Protein AF-A0A1W9THQ6-F1 (afdb_monomer_lite)

pLDDT: mean 85.02, std 12.92, range [31.97, 98.31]

Structure (mmCIF, N/CA/C/O backbone):
data_AF-A0A1W9THQ6-F1
#
_entry.id   AF-A0A1W9THQ6-F1
#
loop_
_atom_site.group_PDB
_atom_site.id
_atom_site.type_symbol
_atom_site.label_atom_id
_atom_site.label_alt_id
_atom_site.label_comp_id
_atom_site.label_asym_id
_atom_site.label_entity_id
_atom_site.label_seq_id
_atom_site.pdbx_PDB_ins_code
_atom_site.Cartn_x
_atom_site.Cartn_y
_atom_site.Cartn_z
_atom_site.occupancy
_atom_site.B_iso_or_equiv
_atom_site.auth_seq_id
_atom_site.auth_comp_id
_atom_site.auth_asym_id
_atom_site.auth_atom_id
_atom_site.pdbx_PDB_model_num
ATOM 1 N N . MET A 1 1 ? 39.276 27.592 5.533 1.00 67.75 1 MET A N 1
ATOM 2 C CA . MET A 1 1 ? 39.089 28.497 4.374 1.00 67.75 1 MET A CA 1
ATOM 3 C C . MET A 1 1 ? 39.335 29.954 4.761 1.00 67.75 1 MET A C 1
ATOM 5 O O . MET A 1 1 ? 40.257 30.535 4.213 1.00 67.75 1 MET A O 1
ATOM 9 N N . VAL A 1 2 ? 38.623 30.495 5.761 1.00 74.38 2 VAL A N 1
ATOM 10 C CA . VAL A 1 2 ? 38.781 31.876 6.283 1.00 74.38 2 VAL A CA 1
ATOM 11 C C . VAL A 1 2 ? 40.241 32.252 6.593 1.00 74.38 2 VAL A C 1
ATOM 13 O O . VAL A 1 2 ? 40.755 33.207 6.023 1.00 74.38 2 VAL A O 1
ATOM 16 N N . LYS A 1 3 ? 40.969 31.434 7.373 1.00 76.00 3 LYS A N 1
ATOM 17 C CA . LYS A 1 3 ? 42.401 31.671 7.658 1.00 76.00 3 LYS A CA 1
ATOM 18 C C . LYS A 1 3 ? 43.278 31.754 6.399 1.00 76.00 3 LYS A C 1
ATOM 20 O O . LYS A 1 3 ? 44.199 32.556 6.354 1.00 76.00 3 LYS A O 1
ATOM 25 N N . LYS A 1 4 ? 42.986 30.953 5.362 1.00 80.25 4 LYS A N 1
ATOM 26 C CA . LYS A 1 4 ? 43.735 31.000 4.093 1.00 80.25 4 LYS A CA 1
ATOM 27 C C . LYS A 1 4 ? 43.493 32.325 3.367 1.00 80.25 4 LYS A C 1
ATOM 29 O O . LYS A 1 4 ? 44.448 32.910 2.886 1.00 80.25 4 LYS A O 1
ATOM 34 N N . LEU A 1 5 ? 42.250 32.814 3.332 1.00 78.62 5 LEU A N 1
ATOM 35 C CA . LEU A 1 5 ? 41.907 34.094 2.695 1.00 78.62 5 LEU A CA 1
ATOM 36 C C . LEU A 1 5 ? 42.620 35.280 3.366 1.00 78.62 5 LEU A C 1
ATOM 38 O O . LEU A 1 5 ? 43.170 36.121 2.659 1.00 78.62 5 LEU A O 1
ATOM 42 N N . ARG A 1 6 ? 42.723 35.278 4.702 1.00 74.94 6 ARG A N 1
ATOM 43 C CA . ARG A 1 6 ? 43.501 36.290 5.440 1.00 74.94 6 ARG A CA 1
ATOM 44 C C . ARG A 1 6 ? 45.003 36.209 5.183 1.00 74.94 6 ARG A C 1
ATOM 46 O O . ARG A 1 6 ? 45.639 37.241 5.019 1.00 74.94 6 ARG A O 1
ATOM 53 N N . ILE A 1 7 ? 45.573 35.004 5.078 1.00 79.25 7 ILE A N 1
ATOM 54 C CA . ILE A 1 7 ? 46.994 34.824 4.712 1.00 79.25 7 ILE A CA 1
ATOM 55 C C . ILE A 1 7 ? 47.295 35.426 3.326 1.00 79.25 7 ILE A C 1
ATOM 57 O O . ILE A 1 7 ? 48.388 35.936 3.106 1.00 79.25 7 ILE A O 1
ATOM 61 N N . TYR A 1 8 ? 46.319 35.436 2.413 1.00 83.00 8 TYR A N 1
ATOM 62 C CA . TYR A 1 8 ? 46.425 36.109 1.111 1.00 83.00 8 TYR A CA 1
ATOM 63 C C . TYR A 1 8 ? 46.111 37.619 1.155 1.00 83.00 8 TYR A C 1
ATOM 65 O O . TYR A 1 8 ? 45.922 38.233 0.104 1.00 83.00 8 TYR A O 1
ATOM 73 N N . GLY A 1 9 ? 46.032 38.222 2.346 1.00 80.69 9 GLY A N 1
ATOM 74 C CA . GLY A 1 9 ? 45.803 39.656 2.536 1.00 80.69 9 GLY A CA 1
ATOM 75 C C . GLY A 1 9 ? 44.391 40.124 2.178 1.00 80.69 9 GLY A C 1
ATOM 76 O O . GLY A 1 9 ? 44.206 41.295 1.856 1.00 80.69 9 GLY A O 1
ATOM 77 N N . LYS A 1 10 ? 43.399 39.225 2.168 1.00 82.31 10 LYS A N 1
ATOM 78 C CA . LYS A 1 10 ? 41.993 39.580 1.930 1.00 82.31 10 LYS A CA 1
ATOM 79 C C . LYS A 1 10 ? 41.274 39.803 3.256 1.00 82.31 10 LYS A C 1
ATOM 81 O O . LYS A 1 10 ? 41.401 38.980 4.158 1.00 82.31 10 LYS A O 1
ATOM 86 N N . GLU A 1 11 ? 40.493 40.876 3.325 1.00 85.75 11 GLU A N 1
ATOM 87 C CA . GLU A 1 11 ? 39.558 41.137 4.419 1.00 85.75 11 GLU A CA 1
ATOM 88 C C . GLU A 1 11 ? 38.366 40.176 4.319 1.00 85.75 11 GLU A C 1
ATOM 90 O O . GLU A 1 11 ? 37.798 39.984 3.238 1.00 85.75 11 GLU A O 1
ATOM 95 N N . VAL A 1 12 ? 38.015 39.526 5.429 1.00 82.38 12 VAL A N 1
ATOM 96 C CA . VAL A 1 12 ? 36.963 38.508 5.466 1.00 82.38 12 VAL A CA 1
ATOM 97 C C . VAL A 1 12 ? 35.864 38.907 6.443 1.00 82.38 12 VAL A C 1
ATOM 99 O O . VAL A 1 12 ? 36.042 38.840 7.660 1.00 82.38 12 VAL A O 1
ATOM 102 N N . ILE A 1 13 ? 34.697 39.237 5.888 1.00 87.31 13 ILE A N 1
ATOM 103 C CA . ILE A 1 13 ? 33.456 39.458 6.634 1.00 87.31 13 ILE A CA 1
ATOM 104 C C . ILE A 1 13 ? 32.634 38.169 6.605 1.00 87.31 13 ILE A C 1
ATOM 106 O O . ILE A 1 13 ? 32.411 37.587 5.540 1.00 87.31 13 ILE A O 1
ATOM 110 N N . VAL A 1 14 ? 32.182 37.710 7.768 1.00 82.12 14 VAL A N 1
ATOM 111 C CA . VAL A 1 14 ? 31.363 36.502 7.906 1.00 82.12 14 VAL A CA 1
ATOM 112 C C . VAL A 1 14 ? 29.999 36.877 8.474 1.00 82.12 14 VAL A C 1
ATOM 114 O O . VAL A 1 14 ? 29.913 37.406 9.578 1.00 82.12 14 VAL A O 1
ATOM 117 N N . VAL A 1 15 ? 28.939 36.550 7.729 1.00 84.00 15 VAL A N 1
ATOM 118 C CA . VAL A 1 15 ? 27.545 36.657 8.178 1.00 84.00 15 VAL A CA 1
ATOM 119 C C . VAL A 1 15 ? 26.987 35.251 8.347 1.00 84.00 15 VAL A C 1
ATOM 121 O O . VAL A 1 15 ? 26.909 34.492 7.380 1.00 84.00 15 VAL A O 1
ATOM 124 N N . SER A 1 16 ? 26.642 34.874 9.573 1.00 78.62 16 SER A N 1
ATOM 125 C CA . SER A 1 16 ? 26.132 33.535 9.884 1.00 78.62 16 SER A CA 1
ATOM 126 C C . SER A 1 16 ? 25.348 33.545 11.195 1.00 78.62 16 SER A C 1
ATOM 128 O O . SER A 1 16 ? 25.479 34.468 11.995 1.00 78.62 16 SER A O 1
ATOM 130 N N . ARG A 1 17 ? 24.531 32.512 11.430 1.00 71.31 17 ARG A N 1
ATOM 131 C CA . ARG A 1 17 ? 23.855 32.318 12.721 1.00 71.31 17 ARG A CA 1
ATOM 132 C C . ARG A 1 17 ? 24.880 31.988 13.800 1.00 71.31 17 ARG A C 1
ATOM 134 O O . ARG A 1 17 ? 25.638 31.022 13.647 1.00 71.31 17 ARG A O 1
ATOM 141 N N . SER A 1 18 ? 24.855 32.715 14.912 1.00 74.12 18 SER A N 1
ATOM 142 C CA . SER A 1 18 ? 25.797 32.513 16.027 1.00 74.12 18 SER A CA 1
ATOM 143 C C . SER A 1 18 ? 25.718 31.096 16.605 1.00 74.12 18 SER A C 1
ATOM 145 O O . SER A 1 18 ? 26.730 30.512 16.973 1.00 74.12 18 SER A O 1
ATOM 147 N N . LYS A 1 19 ? 24.527 30.476 16.603 1.00 73.19 19 LYS A N 1
ATOM 148 C CA . LYS A 1 19 ? 24.334 29.106 17.125 1.00 73.19 19 LYS A CA 1
ATOM 149 C C . LYS A 1 19 ? 25.040 28.010 16.314 1.00 73.19 19 LYS A C 1
ATOM 151 O O . LYS A 1 19 ? 25.351 26.963 16.871 1.00 73.19 19 LYS A O 1
ATOM 156 N N . ASN A 1 20 ? 25.282 28.235 15.021 1.00 68.12 20 ASN A N 1
ATOM 157 C CA . ASN A 1 20 ? 25.831 27.224 14.107 1.00 68.12 20 ASN A CA 1
ATOM 158 C C . ASN A 1 20 ? 27.267 27.537 13.664 1.00 68.12 20 ASN A C 1
ATOM 160 O O . ASN A 1 20 ? 27.835 26.803 12.854 1.00 68.12 20 ASN A O 1
ATOM 164 N N . THR A 1 21 ? 27.848 28.628 14.163 1.00 77.94 21 THR A N 1
ATOM 165 C CA . THR A 1 21 ? 29.191 29.067 13.786 1.00 77.94 21 THR A CA 1
ATOM 166 C C . THR A 1 21 ? 30.181 28.640 14.860 1.00 77.94 21 THR A C 1
ATOM 168 O O . THR A 1 21 ? 29.935 28.796 16.051 1.00 77.94 21 THR A O 1
ATOM 171 N N . SER A 1 22 ? 31.309 28.048 14.458 1.00 78.69 22 SER A N 1
ATOM 172 C CA . SER A 1 22 ? 32.340 27.679 15.425 1.00 78.69 22 SER A CA 1
ATOM 173 C C . SER A 1 22 ? 33.085 28.922 15.913 1.00 78.69 22 SER A C 1
ATOM 175 O O . SER A 1 22 ? 33.410 29.819 15.135 1.00 78.69 22 SER A O 1
ATOM 177 N N . LYS A 1 23 ? 33.450 28.938 17.196 1.00 76.75 23 LYS A N 1
ATOM 178 C CA . LYS A 1 23 ? 34.195 30.045 17.819 1.00 76.75 23 LYS A CA 1
ATOM 179 C C . LYS A 1 23 ? 35.533 30.337 17.131 1.00 76.75 23 LYS A C 1
ATOM 181 O O . LYS A 1 23 ? 35.998 31.468 17.082 1.00 76.75 23 LYS A O 1
ATOM 186 N N . GLU A 1 24 ? 36.150 29.310 16.549 1.00 78.94 24 GLU A N 1
ATOM 187 C CA . GLU A 1 24 ? 37.372 29.466 15.761 1.00 78.94 24 GLU A CA 1
ATOM 188 C C . GLU A 1 24 ? 37.126 30.213 14.441 1.00 78.94 24 GLU A C 1
ATOM 190 O O . GLU A 1 24 ? 38.000 30.947 13.981 1.00 78.94 24 GLU A O 1
ATOM 195 N N . MET A 1 25 ? 35.948 30.057 13.832 1.00 77.62 25 MET A N 1
ATOM 196 C CA . MET A 1 25 ? 35.553 30.782 12.624 1.00 77.62 25 MET A CA 1
ATOM 197 C C . MET A 1 25 ? 35.237 32.247 12.930 1.00 77.62 25 MET A C 1
ATOM 199 O O . MET A 1 25 ? 35.690 33.107 12.178 1.00 77.62 25 MET A O 1
ATOM 203 N N . GLU A 1 26 ? 34.559 32.519 14.048 1.00 80.06 26 GLU A N 1
ATOM 204 C CA . GLU A 1 26 ? 34.303 33.880 14.547 1.00 80.06 26 GLU A CA 1
ATOM 205 C C . GLU A 1 26 ? 35.614 34.642 14.776 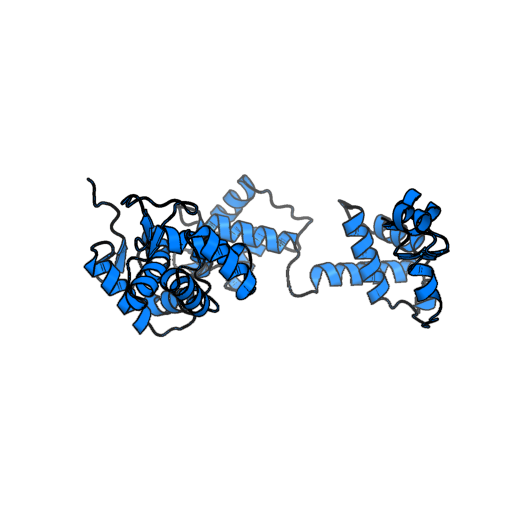1.00 80.06 26 GLU A C 1
ATOM 207 O O . GLU A 1 26 ? 35.803 35.727 14.237 1.00 80.06 26 GLU A O 1
ATOM 212 N N . LEU A 1 27 ? 36.568 34.031 15.489 1.00 79.12 27 LEU A N 1
ATOM 213 C CA . LEU A 1 27 ? 37.879 34.631 15.774 1.00 79.12 27 LEU A CA 1
ATOM 214 C C . LEU A 1 27 ? 38.782 34.751 14.539 1.00 79.12 27 LEU A C 1
ATOM 216 O O . LEU A 1 27 ? 39.749 35.514 14.539 1.00 79.12 27 LEU A O 1
ATOM 220 N N . SER A 1 28 ? 38.521 33.952 13.503 1.00 81.19 28 SER A N 1
ATOM 221 C CA . SER A 1 28 ? 39.322 33.975 12.280 1.00 81.19 28 SER A CA 1
ATOM 222 C C . SER A 1 28 ? 38.853 35.029 11.281 1.00 81.19 28 SER A C 1
ATOM 224 O O . SER A 1 28 ? 39.636 35.333 10.383 1.00 81.19 28 SER A O 1
ATOM 226 N N . ALA A 1 29 ? 37.626 35.544 11.391 1.00 85.44 29 ALA A N 1
ATOM 227 C CA . ALA A 1 29 ? 37.099 36.609 10.538 1.00 85.44 29 ALA A CA 1
ATOM 228 C C . ALA A 1 29 ? 37.643 37.984 10.964 1.00 85.44 29 ALA A C 1
ATOM 230 O O . ALA A 1 29 ? 38.036 38.165 12.115 1.00 85.44 29 ALA A O 1
ATOM 231 N N . ASP A 1 30 ? 37.680 38.946 10.042 1.00 83.81 30 ASP A N 1
ATOM 232 C CA . ASP A 1 30 ? 38.005 40.340 10.376 1.00 83.81 30 ASP A CA 1
ATOM 233 C C . ASP A 1 30 ? 36.772 41.052 10.952 1.00 83.81 30 ASP A C 1
ATOM 235 O O . ASP A 1 30 ? 36.880 41.805 11.917 1.00 83.81 30 ASP A O 1
ATOM 239 N N . ILE A 1 31 ? 35.584 40.740 10.420 1.00 86.88 31 ILE A N 1
ATOM 240 C CA . ILE A 1 31 ? 34.295 41.162 10.976 1.00 86.88 31 ILE A CA 1
ATOM 241 C C . ILE A 1 31 ? 33.353 39.959 10.977 1.00 86.88 31 ILE A C 1
ATOM 243 O O . ILE A 1 31 ? 33.121 39.333 9.941 1.00 86.88 31 ILE A O 1
ATOM 247 N N . PHE A 1 32 ? 32.784 39.648 12.137 1.00 85.00 32 PHE A N 1
ATOM 248 C CA . PHE A 1 32 ? 31.692 38.691 12.257 1.00 85.00 32 PHE A CA 1
ATOM 249 C C . PHE A 1 32 ? 30.400 39.441 12.572 1.00 85.00 32 PHE A C 1
ATOM 251 O O . PHE A 1 32 ? 30.345 40.182 13.551 1.00 85.00 32 PHE A O 1
ATOM 258 N N . ILE A 1 33 ? 29.373 39.250 11.743 1.00 84.12 33 ILE A N 1
ATOM 259 C CA . ILE A 1 33 ? 28.045 39.831 11.949 1.00 84.12 33 ILE A CA 1
ATOM 260 C C . ILE A 1 33 ? 27.070 38.675 12.192 1.00 84.12 33 ILE A C 1
ATOM 262 O O . ILE A 1 33 ? 26.768 37.927 11.253 1.00 84.12 33 ILE A O 1
ATOM 266 N N . PRO A 1 34 ? 26.572 38.508 13.430 1.00 76.44 34 PRO A N 1
ATOM 267 C CA . PRO A 1 34 ? 25.490 37.582 13.713 1.00 76.44 34 PRO A CA 1
ATOM 268 C C . PRO A 1 34 ? 24.297 37.875 12.812 1.00 76.44 34 PRO A C 1
ATOM 270 O O . PRO A 1 34 ? 23.806 39.005 12.764 1.00 76.44 34 PRO A O 1
ATOM 273 N N . TYR A 1 35 ? 23.796 36.857 12.116 1.00 69.25 35 TYR A N 1
ATOM 274 C CA . TYR A 1 35 ? 22.574 36.994 11.321 1.00 69.25 35 TYR A CA 1
ATOM 275 C C . TYR A 1 35 ? 21.415 37.525 12.181 1.00 69.25 35 TYR A C 1
ATOM 277 O O . TYR A 1 35 ? 20.622 38.348 11.732 1.00 69.25 35 TYR A O 1
ATOM 285 N N . GLU A 1 36 ? 21.364 37.114 13.447 1.00 70.06 36 GLU A N 1
ATOM 286 C CA . GLU A 1 36 ? 20.368 37.544 14.423 1.00 70.06 36 GLU A CA 1
ATOM 287 C C . GLU A 1 36 ? 20.383 39.058 14.680 1.00 70.06 36 GLU A C 1
ATOM 289 O O . GLU A 1 36 ? 19.337 39.626 14.978 1.00 70.06 36 GLU A O 1
ATOM 294 N N . ASP A 1 37 ? 21.529 39.726 14.556 1.00 65.62 37 ASP A N 1
ATOM 295 C CA . ASP A 1 37 ? 21.643 41.165 14.824 1.00 65.62 37 ASP A CA 1
ATOM 296 C C . ASP A 1 37 ? 21.241 42.019 13.615 1.00 65.62 37 ASP A C 1
ATOM 298 O O . ASP A 1 37 ? 20.846 43.170 13.778 1.00 65.62 37 ASP A O 1
ATOM 302 N N . ILE A 1 38 ? 21.253 41.434 12.414 1.00 62.81 38 ILE A N 1
ATOM 303 C CA . ILE A 1 38 ? 20.715 42.061 11.199 1.00 62.81 38 ILE A CA 1
ATOM 304 C C . ILE A 1 38 ? 19.179 42.044 11.245 1.00 62.81 38 ILE A C 1
ATOM 306 O O . ILE A 1 38 ? 18.538 43.058 10.972 1.00 62.81 38 ILE A O 1
ATOM 310 N N . VAL A 1 39 ? 18.590 40.914 11.654 1.00 52.84 39 VAL A N 1
ATOM 311 C CA . VAL A 1 39 ? 17.129 40.700 11.668 1.00 52.84 39 VAL A CA 1
ATOM 312 C C . VAL A 1 39 ? 16.427 41.461 12.805 1.00 52.84 39 VAL A C 1
ATOM 314 O O . VAL A 1 39 ? 15.284 41.870 12.652 1.00 52.84 39 VAL A O 1
ATOM 317 N N . LYS A 1 40 ? 17.110 41.748 13.922 1.00 49.66 40 LYS A N 1
ATOM 318 C CA . LYS A 1 40 ? 16.550 42.521 15.055 1.00 49.66 40 LYS A CA 1
ATOM 319 C C . LYS A 1 40 ? 16.283 44.009 14.762 1.00 49.66 40 LYS A C 1
ATOM 321 O O . LYS A 1 40 ? 15.774 44.705 15.640 1.00 49.66 40 LYS A O 1
ATOM 326 N N . SER A 1 41 ? 16.665 44.520 13.589 1.00 42.66 41 SER A N 1
ATOM 327 C CA . SER A 1 41 ? 16.515 45.943 13.245 1.00 42.66 41 SER A CA 1
ATOM 328 C C . SER A 1 41 ? 15.164 46.308 12.610 1.00 42.66 41 SER A C 1
ATOM 330 O O . SER A 1 41 ? 14.840 47.492 12.524 1.00 42.66 41 SER A O 1
ATOM 332 N N . GLU A 1 42 ? 14.321 45.326 12.275 1.00 32.75 42 GLU A N 1
ATOM 333 C CA . GLU A 1 42 ? 12.910 45.549 11.945 1.00 32.75 42 GLU A CA 1
ATOM 334 C C . GLU A 1 42 ? 12.069 45.366 13.215 1.00 32.75 42 GLU A C 1
ATOM 336 O O . GLU A 1 42 ? 11.811 44.250 13.662 1.00 32.75 42 GLU A O 1
ATOM 341 N N . LYS A 1 43 ? 11.647 46.473 13.840 1.00 35.41 43 LYS A N 1
ATOM 342 C CA . LYS A 1 43 ? 10.591 46.426 14.860 1.00 35.41 43 LYS A CA 1
ATOM 343 C C . LYS A 1 43 ? 9.257 46.201 14.155 1.00 35.41 43 LYS A C 1
ATOM 345 O O . LYS A 1 43 ? 8.583 47.160 13.787 1.00 35.41 43 LYS A O 1
ATOM 350 N N . ILE A 1 44 ? 8.904 44.938 13.969 1.00 31.97 44 ILE A N 1
ATOM 351 C CA . ILE A 1 44 ? 7.521 44.529 13.749 1.00 31.97 44 ILE A CA 1
ATOM 352 C C . ILE A 1 44 ? 6.853 44.598 15.128 1.00 31.97 44 ILE A C 1
ATOM 354 O O . ILE A 1 44 ? 7.356 44.015 16.089 1.00 31.97 44 ILE A O 1
ATOM 358 N N . GLU A 1 45 ? 5.776 45.372 15.268 1.00 39.97 45 GLU A N 1
ATOM 359 C CA . GLU A 1 45 ? 4.897 45.270 16.439 1.00 39.97 45 GLU A CA 1
ATOM 360 C C . GLU A 1 45 ? 4.092 43.965 16.337 1.00 39.97 45 GLU A C 1
ATOM 362 O O . GLU A 1 45 ? 2.887 43.985 16.108 1.00 39.97 45 GLU A O 1
ATOM 367 N N . ASP A 1 46 ? 4.763 42.823 16.485 1.00 41.38 46 ASP A N 1
ATOM 368 C CA . ASP A 1 46 ? 4.092 41.542 16.680 1.00 41.38 46 ASP A CA 1
ATOM 369 C C . ASP A 1 46 ? 3.728 41.450 18.160 1.00 41.38 46 ASP A C 1
ATOM 371 O O . ASP A 1 46 ? 4.551 41.139 19.022 1.00 41.38 46 ASP A O 1
ATOM 375 N N . LYS A 1 47 ? 2.482 41.797 18.485 1.00 55.59 47 LYS A N 1
ATOM 376 C CA . LYS A 1 47 ? 1.875 41.248 19.695 1.00 55.59 47 LYS A CA 1
ATOM 377 C C . LYS A 1 47 ? 1.585 39.786 19.391 1.00 55.59 47 LYS A C 1
ATOM 379 O O . LYS A 1 47 ? 0.762 39.530 18.514 1.00 55.59 47 LYS A O 1
ATOM 384 N N . ASP A 1 48 ? 2.240 38.876 20.109 1.00 62.66 48 ASP A N 1
ATOM 385 C CA . ASP A 1 48 ? 1.918 37.448 20.060 1.00 62.66 48 ASP A CA 1
ATOM 386 C C . ASP A 1 48 ? 0.399 37.281 20.200 1.00 62.66 48 ASP A C 1
ATOM 388 O O . ASP A 1 48 ? -0.222 37.908 21.064 1.00 62.66 48 ASP A O 1
ATOM 392 N N . THR A 1 49 ? -0.220 36.482 19.338 1.00 80.19 49 THR A N 1
ATOM 393 C CA . THR A 1 49 ? -1.625 36.091 19.472 1.00 80.19 49 THR A CA 1
ATOM 394 C C . THR A 1 49 ? -1.760 34.909 20.438 1.00 80.19 49 THR A C 1
ATOM 396 O O . THR A 1 49 ? -0.780 34.275 20.829 1.00 80.19 49 THR A O 1
ATOM 399 N N . ILE A 1 50 ? -2.992 34.577 20.847 1.00 80.94 50 ILE A N 1
ATOM 400 C CA . ILE A 1 50 ? -3.234 33.347 21.622 1.00 80.94 50 ILE A CA 1
ATOM 401 C C . ILE A 1 50 ? -2.774 32.109 20.844 1.00 80.94 50 ILE A C 1
ATOM 403 O O . ILE A 1 50 ? -2.244 31.185 21.454 1.00 80.94 50 ILE A O 1
ATOM 407 N N . GLU A 1 51 ? -2.945 32.102 19.521 1.00 78.25 51 GLU A N 1
ATOM 408 C CA . GLU A 1 51 ? -2.513 31.001 18.655 1.00 78.25 51 GLU A CA 1
ATOM 409 C C . GLU A 1 51 ? -0.985 30.852 18.679 1.00 78.25 51 GLU A C 1
ATOM 411 O O . GLU A 1 51 ? -0.493 29.749 18.911 1.00 78.25 51 GLU A O 1
ATOM 416 N N . ASP A 1 52 ? -0.239 31.960 18.592 1.00 79.31 52 ASP A N 1
ATOM 417 C CA . ASP A 1 52 ? 1.232 31.948 18.662 1.00 79.31 52 ASP A CA 1
ATOM 418 C C . ASP A 1 52 ? 1.739 31.405 20.008 1.00 79.31 52 ASP A C 1
ATOM 420 O O . ASP A 1 52 ? 2.704 30.639 20.071 1.00 79.31 52 ASP A O 1
ATOM 424 N N . ILE A 1 53 ? 1.053 31.751 21.102 1.00 84.50 53 ILE A N 1
ATOM 425 C CA . ILE A 1 53 ? 1.368 31.230 22.437 1.00 84.50 53 ILE A CA 1
ATOM 426 C C . ILE A 1 53 ? 1.087 29.731 22.520 1.00 84.50 53 ILE A C 1
ATOM 428 O O . ILE A 1 53 ? 1.883 28.989 23.097 1.00 84.50 53 ILE A O 1
ATOM 432 N N . VAL A 1 54 ? -0.044 29.274 21.981 1.00 83.25 54 VAL A N 1
ATOM 433 C CA . VAL A 1 54 ? -0.414 27.854 21.974 1.00 83.25 54 VAL A CA 1
ATOM 434 C C . VAL A 1 54 ? 0.611 27.039 21.185 1.00 83.25 54 VAL A C 1
ATOM 436 O O . VAL A 1 54 ? 1.105 26.037 21.708 1.00 83.25 54 VAL A O 1
ATOM 439 N N . ASP A 1 55 ? 0.992 27.499 19.994 1.00 77.12 55 ASP A N 1
ATOM 440 C CA . ASP A 1 55 ? 1.992 26.847 19.143 1.00 77.12 55 ASP A CA 1
ATOM 441 C C . ASP A 1 55 ? 3.368 26.785 19.825 1.00 77.12 55 ASP A C 1
ATOM 443 O O . ASP A 1 55 ? 4.036 25.746 19.815 1.00 77.12 55 ASP A O 1
ATOM 447 N N . GLU A 1 56 ? 3.784 27.863 20.490 1.00 79.56 56 GLU A N 1
ATOM 448 C CA . GLU A 1 56 ? 5.040 27.908 21.240 1.00 79.56 56 GLU A CA 1
ATOM 449 C C . GLU A 1 56 ? 5.025 26.957 22.450 1.00 79.56 56 GLU A C 1
ATOM 451 O O . GLU A 1 56 ? 6.009 26.253 22.697 1.00 79.56 56 GLU A O 1
ATOM 456 N N . ILE A 1 57 ? 3.906 26.859 23.180 1.00 82.44 57 ILE A N 1
ATOM 457 C CA . ILE A 1 57 ? 3.772 25.894 24.283 1.00 82.44 57 ILE A CA 1
ATOM 458 C C . ILE A 1 57 ? 3.842 24.455 23.756 1.00 82.44 57 ILE A C 1
ATOM 460 O O . ILE A 1 57 ? 4.529 23.627 24.362 1.00 82.44 57 ILE A O 1
ATOM 464 N N . ILE A 1 58 ? 3.175 24.150 22.638 1.00 78.31 58 ILE A N 1
ATOM 465 C CA . ILE A 1 58 ? 3.238 22.829 21.992 1.00 78.31 58 ILE A CA 1
ATOM 466 C C . ILE A 1 58 ? 4.679 22.511 21.586 1.00 78.31 58 ILE A C 1
ATOM 468 O O . ILE A 1 58 ? 5.181 21.437 21.925 1.00 78.31 58 ILE A O 1
ATOM 472 N N . ARG A 1 59 ? 5.392 23.461 20.967 1.00 76.94 59 ARG A N 1
ATOM 473 C CA . ARG A 1 59 ? 6.804 23.283 20.603 1.00 76.94 59 ARG A CA 1
ATOM 474 C C . ARG A 1 59 ? 7.669 22.955 21.818 1.00 76.94 59 ARG A C 1
ATOM 476 O O . ARG A 1 59 ? 8.458 22.015 21.775 1.00 76.94 59 ARG A O 1
ATOM 483 N N . ILE A 1 60 ? 7.509 23.692 22.919 1.00 76.81 60 ILE A N 1
ATOM 484 C CA . ILE A 1 60 ? 8.270 23.452 24.155 1.00 76.81 60 ILE A CA 1
ATOM 485 C C . ILE A 1 60 ? 7.954 22.066 24.731 1.00 76.81 60 ILE A C 1
ATOM 487 O O . ILE A 1 60 ? 8.868 21.389 25.210 1.00 76.81 60 ILE A O 1
ATOM 491 N N . ILE A 1 61 ? 6.691 21.628 24.668 1.00 76.12 61 ILE A N 1
ATOM 492 C CA . ILE A 1 61 ? 6.270 20.287 25.093 1.00 76.12 61 ILE A CA 1
ATOM 493 C C . ILE A 1 61 ? 6.977 19.196 24.285 1.00 76.12 61 ILE A C 1
ATOM 495 O O . ILE A 1 61 ? 7.512 18.254 24.877 1.00 76.12 61 ILE A O 1
ATOM 499 N N . GLU A 1 62 ? 6.996 19.332 22.960 1.00 74.12 62 GLU A N 1
ATOM 500 C CA . GLU A 1 62 ? 7.627 18.377 22.046 1.00 74.12 62 GLU A CA 1
ATOM 501 C C . GLU A 1 62 ? 9.152 18.339 22.217 1.00 74.12 62 GLU A C 1
ATOM 503 O O . GLU A 1 62 ? 9.739 17.258 22.308 1.00 74.12 62 GLU A O 1
ATOM 508 N N . GLU A 1 63 ? 9.799 19.506 22.321 1.00 68.94 63 GLU A N 1
ATOM 509 C CA . GLU A 1 63 ? 11.253 19.628 22.496 1.00 68.94 63 GLU A CA 1
ATOM 510 C C . GLU A 1 63 ? 11.743 18.995 23.804 1.00 68.94 63 GLU A C 1
ATOM 512 O O . GLU A 1 63 ? 12.813 18.384 23.837 1.00 68.94 63 GLU A O 1
ATOM 517 N N . HIS A 1 64 ? 10.963 19.125 24.880 1.00 68.19 64 HIS A N 1
ATOM 518 C CA . HIS A 1 64 ? 11.326 18.615 26.205 1.00 68.19 64 HIS A CA 1
ATOM 519 C C . HIS A 1 64 ? 10.800 17.205 26.483 1.00 68.19 64 HIS A C 1
ATOM 521 O O . HIS A 1 64 ? 11.091 16.666 27.551 1.00 68.19 64 HIS A O 1
ATOM 527 N N . GLN A 1 65 ? 10.054 16.609 25.544 1.00 63.94 65 GLN A N 1
ATOM 528 C CA . GLN A 1 65 ? 9.470 15.270 25.660 1.00 63.94 65 GLN A CA 1
ATOM 529 C C . GLN A 1 65 ? 8.731 15.066 26.993 1.00 63.94 65 GLN A C 1
ATOM 531 O O . GLN A 1 65 ? 8.967 14.092 27.707 1.00 63.94 65 GLN A O 1
ATOM 536 N N . TYR A 1 66 ? 7.857 16.004 27.375 1.00 68.31 66 TYR A N 1
ATOM 537 C CA . TYR A 1 66 ? 7.080 15.839 28.606 1.00 68.31 66 TYR A CA 1
ATOM 538 C C . TYR A 1 66 ? 6.111 14.651 28.483 1.00 68.31 66 TYR A C 1
ATOM 540 O O . TYR A 1 66 ? 5.129 14.718 27.751 1.00 68.31 66 TYR A O 1
ATOM 548 N N . ASP A 1 67 ? 6.355 13.593 29.260 1.00 47.16 67 ASP A N 1
ATOM 549 C CA . ASP A 1 67 ? 5.555 12.357 29.249 1.00 47.16 67 ASP A CA 1
ATOM 550 C C . ASP A 1 67 ? 4.113 12.523 29.796 1.00 47.16 67 ASP A C 1
ATOM 552 O O . ASP A 1 67 ? 3.260 11.666 29.559 1.00 47.16 67 ASP A O 1
ATOM 556 N N . ASP A 1 68 ? 3.823 13.604 30.539 1.00 58.53 68 ASP A N 1
ATOM 557 C CA . ASP A 1 68 ? 2.502 13.897 31.130 1.00 58.53 68 ASP A CA 1
ATOM 558 C C . ASP A 1 68 ? 2.199 15.408 31.157 1.00 58.53 68 ASP A C 1
ATOM 560 O O . ASP A 1 68 ? 2.452 16.096 32.148 1.00 58.53 68 ASP A O 1
ATOM 564 N N . VAL A 1 69 ? 1.654 15.946 30.060 1.00 66.12 69 VAL A N 1
ATOM 565 C CA . VAL A 1 69 ? 1.269 17.365 29.945 1.00 66.12 69 VAL A CA 1
ATOM 566 C C . VAL A 1 69 ? 0.028 17.653 30.797 1.00 66.12 69 VAL A C 1
ATOM 568 O O . VAL A 1 69 ? -1.115 17.542 30.349 1.00 66.12 69 VAL A O 1
ATOM 571 N N . ASN A 1 70 ? 0.254 18.054 32.045 1.00 75.81 70 ASN A N 1
ATOM 572 C CA . ASN A 1 70 ? -0.786 18.492 32.973 1.00 75.81 70 ASN A CA 1
ATOM 573 C C . ASN A 1 70 ? -0.754 20.017 33.198 1.00 75.81 70 ASN A C 1
ATOM 575 O O . ASN A 1 70 ? 0.169 20.717 32.776 1.00 75.81 70 ASN A O 1
ATOM 579 N N . GLU A 1 71 ? -1.775 20.548 33.877 1.00 82.00 71 GLU A N 1
ATOM 580 C CA . GLU A 1 71 ? -1.920 21.987 34.159 1.00 82.00 71 GLU A CA 1
ATOM 581 C C . GLU A 1 71 ? -0.664 22.599 34.803 1.00 82.00 71 GLU A C 1
ATOM 583 O O . GLU A 1 71 ? -0.297 23.729 34.487 1.00 82.00 71 GLU A O 1
ATOM 588 N N . ASN A 1 72 ? 0.043 21.850 35.657 1.00 82.44 72 ASN A N 1
ATOM 589 C CA . ASN A 1 72 ? 1.257 22.341 36.309 1.00 82.44 72 ASN A CA 1
ATOM 590 C C . ASN A 1 72 ? 2.413 22.527 35.319 1.00 82.44 72 ASN A C 1
ATOM 592 O O . ASN A 1 72 ? 3.196 23.463 35.479 1.00 82.44 72 ASN A O 1
ATOM 596 N N . ILE A 1 73 ? 2.529 21.674 34.297 1.00 80.69 73 ILE A N 1
ATOM 597 C CA . ILE A 1 73 ? 3.538 21.835 33.240 1.00 80.69 73 ILE A CA 1
ATOM 598 C C . ILE A 1 73 ? 3.220 23.066 32.396 1.00 80.69 73 ILE A C 1
ATOM 600 O O . ILE A 1 73 ? 4.096 23.903 32.203 1.00 80.69 73 ILE A O 1
ATOM 604 N N . ILE A 1 74 ? 1.963 23.235 31.982 1.00 84.12 74 ILE A N 1
ATOM 605 C CA . ILE A 1 74 ? 1.543 24.395 31.183 1.00 84.12 74 ILE A CA 1
ATOM 606 C C . ILE A 1 74 ? 1.766 25.694 31.966 1.00 84.12 74 ILE A C 1
ATOM 608 O O . ILE A 1 74 ? 2.366 26.626 31.438 1.00 84.12 74 ILE A O 1
ATOM 612 N N . LYS A 1 75 ? 1.417 25.737 33.260 1.00 87.44 75 LYS A N 1
ATOM 613 C CA . LYS A 1 75 ? 1.734 26.881 34.137 1.00 87.44 75 LYS A CA 1
ATOM 614 C C . LYS A 1 75 ? 3.230 27.181 34.187 1.00 87.44 75 LYS A C 1
ATOM 616 O O . LYS A 1 75 ? 3.618 28.343 34.126 1.00 87.44 75 LYS A O 1
ATOM 621 N N . ARG A 1 76 ? 4.080 26.153 34.284 1.00 83.00 76 ARG A N 1
ATOM 622 C CA . ARG A 1 76 ? 5.543 26.325 34.305 1.00 83.00 76 ARG A CA 1
ATOM 623 C C . ARG A 1 76 ? 6.080 26.873 32.987 1.00 83.00 76 ARG A C 1
ATOM 625 O O . ARG A 1 76 ? 6.935 27.753 33.029 1.00 83.00 76 ARG A O 1
ATOM 632 N N . ILE A 1 77 ? 5.579 26.383 31.854 1.00 84.94 77 ILE A N 1
ATOM 633 C CA . ILE A 1 77 ? 5.966 26.868 30.524 1.00 84.94 77 ILE A CA 1
ATOM 634 C C . ILE A 1 77 ? 5.543 28.332 30.370 1.00 84.94 77 ILE A C 1
ATOM 636 O O . ILE A 1 77 ? 6.396 29.186 30.144 1.00 84.94 77 ILE A O 1
ATOM 640 N N . VAL A 1 78 ? 4.269 28.648 30.621 1.00 86.62 78 VAL A N 1
ATOM 641 C CA . VAL A 1 78 ? 3.724 30.013 30.513 1.00 86.62 78 VAL A CA 1
ATOM 642 C C . VAL A 1 78 ? 4.445 30.987 31.451 1.00 86.62 78 VAL A C 1
ATOM 644 O O . VAL A 1 78 ? 4.770 32.106 31.057 1.00 86.62 78 VAL A O 1
ATOM 647 N N . ALA A 1 79 ? 4.763 30.568 32.680 1.00 84.56 79 ALA A N 1
ATOM 648 C CA . ALA A 1 79 ? 5.564 31.376 33.601 1.00 84.56 79 ALA A CA 1
ATOM 649 C C . ALA A 1 79 ? 6.993 31.622 33.075 1.00 84.56 79 ALA A C 1
ATOM 651 O O . AL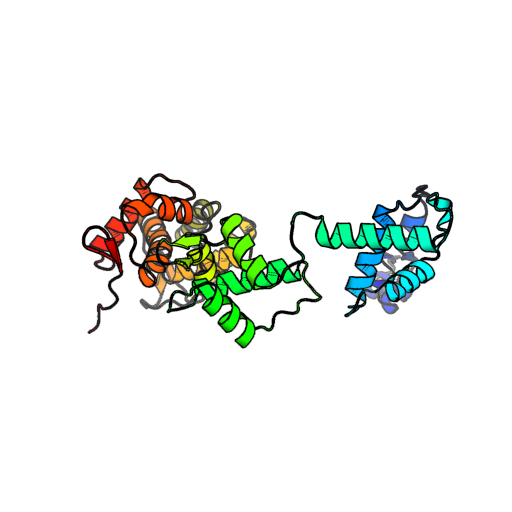A A 1 79 ? 7.537 32.711 33.261 1.00 84.56 79 ALA A O 1
ATOM 652 N N . GLY A 1 80 ? 7.592 30.637 32.398 1.00 81.38 80 GLY A N 1
ATOM 653 C CA . GLY A 1 80 ? 8.896 30.762 31.741 1.00 81.38 80 GLY A CA 1
ATOM 654 C C . GLY A 1 80 ? 8.886 31.705 30.535 1.00 81.38 80 GLY A C 1
ATOM 655 O O . GLY A 1 80 ? 9.868 32.413 30.316 1.00 81.38 80 GLY A O 1
ATOM 656 N N . MET A 1 81 ? 7.765 31.769 29.812 1.00 81.56 81 MET A N 1
ATOM 657 C CA . MET A 1 81 ? 7.554 32.673 28.673 1.00 81.56 81 MET A CA 1
ATOM 658 C C . MET A 1 81 ? 7.363 34.140 29.091 1.00 81.56 81 MET A C 1
ATOM 660 O O . MET A 1 81 ? 7.467 35.026 28.251 1.00 81.56 81 MET A O 1
ATOM 664 N N . LYS A 1 82 ? 7.125 34.415 30.385 1.00 81.75 82 LYS A N 1
ATOM 665 C CA . LYS A 1 82 ? 6.918 35.767 30.946 1.00 81.75 82 LYS A CA 1
ATOM 666 C C . LYS A 1 82 ? 5.786 36.563 30.273 1.00 81.75 82 LYS A C 1
ATOM 668 O O . LYS A 1 82 ? 5.877 37.782 30.158 1.00 81.75 82 LYS A O 1
ATOM 673 N N . ILE A 1 83 ? 4.719 35.877 29.872 1.00 82.44 83 ILE A N 1
ATOM 674 C CA . ILE A 1 83 ? 3.533 36.492 29.263 1.00 82.44 83 ILE A CA 1
ATOM 675 C C . ILE A 1 83 ? 2.689 37.209 30.330 1.00 82.44 83 ILE A C 1
ATOM 677 O O . ILE A 1 83 ? 2.387 36.618 31.373 1.00 82.44 83 ILE A O 1
ATOM 681 N N . ASP A 1 84 ? 2.252 38.445 30.064 1.00 84.69 84 ASP A N 1
ATOM 682 C CA . ASP A 1 84 ? 1.204 39.097 30.860 1.00 84.69 84 ASP A CA 1
ATOM 683 C C . ASP A 1 84 ? -0.175 38.727 30.300 1.00 84.69 84 ASP A C 1
ATOM 685 O O . ASP A 1 84 ? -0.575 39.143 29.218 1.00 84.69 84 ASP A O 1
ATOM 689 N N . TYR A 1 85 ? -0.931 37.936 31.059 1.00 83.81 85 TYR A N 1
ATOM 690 C CA . TYR A 1 85 ? -2.262 37.465 30.667 1.00 83.81 85 TYR A CA 1
ATOM 691 C C . TYR A 1 85 ? -3.272 38.600 30.426 1.00 83.81 85 TYR A C 1
ATOM 693 O O . TYR A 1 85 ? -4.280 38.403 29.741 1.00 83.81 85 TYR A O 1
ATOM 701 N N . ARG A 1 86 ? -3.023 39.793 30.979 1.00 84.88 86 ARG A N 1
ATOM 702 C CA . ARG A 1 86 ? -3.894 40.962 30.800 1.00 84.88 86 ARG A CA 1
ATOM 703 C C . ARG A 1 86 ? -3.792 41.547 29.397 1.00 84.88 86 ARG A C 1
ATOM 705 O O . ARG A 1 86 ? -4.783 42.094 28.918 1.00 84.88 86 ARG A O 1
ATOM 712 N N . ASP A 1 87 ? -2.660 41.359 28.719 1.00 83.56 87 ASP A N 1
ATOM 713 C CA . ASP A 1 87 ? -2.464 41.801 27.332 1.00 83.56 87 ASP A CA 1
ATOM 714 C C . ASP A 1 87 ? -3.400 41.068 26.355 1.00 83.56 87 ASP A C 1
ATOM 716 O O . ASP A 1 87 ? -3.692 41.567 25.270 1.00 83.56 87 ASP A O 1
ATOM 720 N N . PHE A 1 88 ? -3.948 39.931 26.794 1.00 81.00 88 PHE A N 1
ATOM 721 C CA . PHE A 1 88 ? -4.883 39.078 26.065 1.00 81.00 88 PHE A CA 1
ATOM 722 C C . PHE A 1 88 ? -6.337 39.219 26.543 1.00 81.00 88 PHE A C 1
ATOM 724 O O . PHE A 1 88 ? -7.204 38.449 26.135 1.00 81.00 88 PHE A O 1
ATOM 731 N N . GLY A 1 89 ? -6.622 40.184 27.424 1.00 83.00 89 GLY A N 1
ATOM 732 C CA . GLY A 1 89 ? -7.977 40.465 27.904 1.00 83.00 89 GLY A CA 1
ATOM 733 C C . GLY A 1 89 ? -8.493 39.529 29.003 1.00 83.00 89 GLY A C 1
ATOM 734 O O . GLY A 1 89 ? -9.695 39.524 29.270 1.00 83.00 89 GLY A O 1
ATOM 735 N N . PHE A 1 90 ? -7.625 38.756 29.667 1.00 88.56 90 PHE A N 1
ATOM 736 C CA . PHE A 1 90 ? -8.032 37.874 30.767 1.00 88.56 90 PHE A CA 1
ATOM 737 C C . PHE A 1 90 ? -8.010 38.590 32.123 1.00 88.56 90 PHE A C 1
ATOM 739 O O . PHE A 1 90 ? -7.065 39.303 32.463 1.00 88.56 90 PHE A O 1
ATOM 746 N N . SER A 1 91 ? -9.045 38.353 32.933 1.00 85.06 91 SER A N 1
ATOM 747 C CA . SER A 1 91 ? -9.201 38.916 34.283 1.00 85.06 91 SER A CA 1
ATOM 748 C C . SER A 1 91 ? -8.302 38.269 35.332 1.00 85.06 91 SER A C 1
ATOM 750 O O . SER A 1 91 ? -7.962 38.907 36.328 1.00 85.06 91 SER A O 1
ATOM 752 N N . SER A 1 92 ? -7.920 37.007 35.136 1.00 91.50 92 SER A N 1
ATOM 753 C CA . SER A 1 92 ? -7.038 36.290 36.050 1.00 91.50 92 SER A CA 1
ATOM 754 C C . SER A 1 92 ? -6.100 35.347 35.304 1.00 91.50 92 SER A C 1
ATOM 756 O O . SER A 1 92 ? -6.417 34.829 34.233 1.00 91.50 92 SER A O 1
ATOM 758 N N . TYR A 1 93 ? -4.949 35.076 35.920 1.00 87.25 93 TYR A N 1
ATOM 759 C CA . TYR A 1 93 ? -3.986 34.108 35.402 1.00 87.25 93 TYR A CA 1
ATOM 760 C C . TYR A 1 93 ? -4.592 32.702 35.276 1.00 87.25 93 TYR A C 1
ATOM 762 O O . TYR A 1 93 ? -4.293 31.984 34.330 1.00 87.25 93 TYR A O 1
ATOM 770 N N . ASN A 1 94 ? -5.481 32.310 36.194 1.00 87.12 94 ASN A N 1
ATOM 771 C CA . ASN A 1 94 ? -6.135 31.003 36.123 1.00 87.12 94 ASN A CA 1
ATOM 772 C C . ASN A 1 94 ? -7.096 30.906 34.930 1.00 87.12 94 ASN A C 1
ATOM 774 O O . ASN A 1 94 ? -7.121 29.864 34.280 1.00 87.12 94 ASN A O 1
ATOM 778 N N . ASP A 1 95 ? -7.829 31.976 34.605 1.00 87.19 95 ASP A N 1
ATOM 779 C CA . ASP A 1 95 ? -8.721 32.003 33.436 1.00 87.19 95 ASP A CA 1
ATOM 780 C C . ASP A 1 95 ? -7.922 31.885 32.134 1.00 87.19 95 ASP A C 1
ATOM 782 O O . ASP A 1 95 ? -8.291 31.130 31.235 1.00 87.19 95 ASP A O 1
ATOM 786 N N . PHE A 1 96 ? -6.785 32.580 32.066 1.00 90.88 96 PHE A N 1
ATOM 787 C CA . PHE A 1 96 ? -5.857 32.504 30.942 1.00 90.88 96 PHE A CA 1
ATOM 788 C C . PHE A 1 96 ? -5.271 31.102 30.770 1.00 90.88 96 PHE A C 1
ATOM 790 O O . PHE A 1 96 ? -5.311 30.542 29.679 1.00 90.88 96 PHE A O 1
ATOM 797 N N . ILE A 1 97 ? -4.796 30.486 31.856 1.00 90.38 97 ILE A N 1
ATOM 798 C CA . ILE A 1 97 ? -4.278 29.114 31.826 1.00 90.38 97 ILE A CA 1
ATOM 799 C C . ILE A 1 97 ? -5.368 28.118 31.429 1.00 90.38 97 ILE A C 1
ATOM 801 O O . ILE A 1 97 ? -5.110 27.223 30.628 1.00 90.38 97 ILE A O 1
ATOM 805 N N . TYR A 1 98 ? -6.589 28.269 31.945 1.00 86.12 98 TYR A N 1
ATOM 806 C CA . TYR A 1 98 ? -7.710 27.415 31.559 1.00 86.12 98 TYR A CA 1
ATOM 807 C C . TYR A 1 98 ? -8.024 27.538 30.062 1.00 86.12 98 TYR A C 1
ATOM 809 O O . TYR A 1 98 ? -8.240 26.525 29.393 1.00 86.12 98 TYR A O 1
ATOM 817 N N . HIS A 1 99 ? -7.999 28.761 29.525 1.00 86.69 99 HIS A N 1
ATOM 818 C CA . HIS A 1 99 ? -8.185 29.014 28.100 1.00 86.69 99 HIS A CA 1
ATOM 819 C C . HIS A 1 99 ? -7.064 28.394 27.259 1.00 86.69 99 HIS A C 1
ATOM 821 O O . HIS A 1 99 ? -7.353 27.641 26.337 1.00 86.69 99 HIS A O 1
ATOM 827 N N . LEU A 1 100 ? -5.800 28.598 27.634 1.00 87.12 100 LEU A N 1
ATOM 828 C CA . LEU A 1 100 ? -4.655 27.981 26.963 1.00 87.12 100 LEU A CA 1
ATOM 829 C C . LEU A 1 100 ? -4.721 26.452 26.991 1.00 87.12 100 LEU A C 1
ATOM 831 O O . LEU A 1 100 ? -4.508 25.818 25.969 1.00 87.12 100 LEU A O 1
ATOM 835 N N . ILE A 1 101 ? -5.074 25.832 28.121 1.00 82.50 101 ILE A N 1
ATOM 836 C CA . ILE A 1 101 ? -5.260 24.372 28.200 1.00 82.50 101 ILE A CA 1
ATOM 837 C C . ILE A 1 101 ? -6.339 23.911 27.223 1.00 82.50 101 ILE A C 1
ATOM 839 O O . ILE A 1 101 ? -6.193 22.863 26.592 1.00 82.50 101 ILE A O 1
ATOM 843 N N . LYS A 1 102 ? -7.439 24.661 27.124 1.00 80.62 102 LYS A N 1
ATOM 844 C CA . LYS A 1 102 ? -8.523 24.353 26.197 1.00 80.62 102 LYS A CA 1
ATOM 845 C C . LYS A 1 102 ? -8.050 24.465 24.750 1.00 80.62 102 LYS A C 1
ATOM 847 O O . LYS A 1 102 ? -8.307 23.534 23.999 1.00 80.62 102 LYS A O 1
ATOM 852 N N . GLU A 1 103 ? -7.338 25.526 24.385 1.00 80.44 103 GLU A N 1
ATOM 853 C CA . GLU A 1 103 ? -6.853 25.728 23.016 1.00 80.44 103 GLU A CA 1
ATOM 854 C C . GLU A 1 103 ? -5.710 24.781 22.638 1.00 80.44 103 GLU A C 1
ATOM 856 O O . GLU A 1 103 ? -5.728 24.229 21.548 1.00 80.44 103 GLU A O 1
ATOM 861 N N . ILE A 1 104 ? -4.800 24.455 23.558 1.00 75.81 104 ILE A N 1
ATOM 862 C CA . ILE A 1 104 ? -3.781 23.409 23.368 1.00 75.81 104 ILE A CA 1
ATOM 863 C C . ILE A 1 104 ? -4.448 22.052 23.150 1.00 75.81 104 ILE A C 1
ATOM 865 O O . ILE A 1 104 ? -4.089 21.313 22.239 1.00 75.81 104 ILE A O 1
ATOM 869 N N . ARG A 1 105 ? -5.450 21.710 23.973 1.00 70.62 105 ARG A N 1
ATOM 870 C CA . ARG A 1 105 ? -6.246 20.495 23.760 1.00 70.62 105 ARG A CA 1
ATOM 871 C C . ARG A 1 105 ? -6.940 20.550 22.414 1.00 70.62 105 ARG A C 1
ATOM 873 O O . ARG A 1 105 ? -6.907 19.550 21.715 1.00 70.62 105 ARG A O 1
ATOM 880 N N . ASN A 1 106 ? -7.558 21.677 22.064 1.00 66.31 106 ASN A N 1
ATOM 881 C CA . ASN A 1 106 ? -8.155 21.847 20.753 1.00 66.31 106 ASN A CA 1
ATOM 882 C C . ASN A 1 106 ? -7.095 21.559 19.700 1.00 66.31 106 ASN A C 1
ATOM 884 O O . ASN A 1 106 ? -7.284 20.579 19.025 1.00 66.31 106 ASN A O 1
ATOM 888 N N . GLU A 1 107 ? -5.957 22.236 19.634 1.00 65.44 107 GLU A N 1
ATOM 889 C CA . GLU A 1 107 ? -4.887 21.964 18.659 1.00 65.44 107 GLU A CA 1
ATOM 890 C C . GLU A 1 107 ? -4.453 20.485 18.584 1.00 65.44 107 GLU A C 1
ATOM 892 O O . GLU A 1 107 ? -4.450 19.899 17.498 1.00 65.44 107 GLU A O 1
ATOM 897 N N . PHE A 1 108 ? -4.221 19.819 19.724 1.00 58.94 108 PHE A N 1
ATOM 898 C CA . PHE A 1 108 ? -3.931 18.374 19.765 1.00 58.94 108 PHE A CA 1
ATOM 899 C C . PHE A 1 108 ? -5.085 17.488 19.255 1.00 58.94 108 PHE A C 1
ATOM 901 O O . PHE A 1 108 ? -4.851 16.357 18.825 1.00 58.94 108 PHE A O 1
ATOM 908 N N . TYR A 1 109 ? -6.329 17.967 19.326 1.00 55.19 109 TYR A N 1
ATOM 909 C CA . TYR A 1 109 ? -7.547 17.248 18.939 1.00 55.19 109 TYR A CA 1
ATOM 910 C C . TYR A 1 109 ? -8.260 17.829 17.694 1.00 55.19 109 TYR A C 1
ATOM 912 O O . TYR A 1 109 ? -9.268 17.264 17.281 1.00 55.19 109 TYR A O 1
ATOM 920 N N . SER A 1 110 ? -7.820 18.948 17.106 1.00 47.66 110 SER A N 1
ATOM 921 C CA . SER A 1 110 ? -8.624 19.784 16.190 1.00 47.66 110 SER A CA 1
ATOM 922 C C . SER A 1 110 ? -7.961 20.060 14.849 1.00 47.66 110 SER A C 1
ATOM 924 O O . SER A 1 110 ? -8.675 20.422 13.911 1.00 47.66 110 SER A O 1
ATOM 926 N N . LYS A 1 111 ? -6.669 19.772 14.658 1.00 43.09 111 LYS A N 1
ATOM 927 C CA . LYS A 1 111 ? -6.110 19.691 13.300 1.00 43.09 111 LYS A CA 1
ATOM 928 C C . LYS A 1 111 ? -6.482 18.337 12.655 1.00 43.09 111 LYS A C 1
ATOM 930 O O . LYS A 1 111 ? -5.656 17.448 12.484 1.00 43.09 111 LYS A O 1
ATOM 935 N N . ASN A 1 112 ? -7.760 18.226 12.253 1.00 45.69 112 ASN A N 1
ATOM 936 C CA . ASN A 1 112 ? -8.379 17.244 11.332 1.00 45.69 112 ASN A CA 1
ATOM 937 C C . ASN A 1 112 ? -8.885 15.862 11.824 1.00 45.69 112 ASN A C 1
ATOM 939 O O . ASN A 1 112 ? -9.078 14.983 10.980 1.00 45.69 112 ASN A O 1
ATOM 943 N N . GLY A 1 113 ? -9.211 15.618 13.097 1.00 53.56 113 GLY A N 1
ATOM 944 C CA . GLY A 1 113 ? -9.788 14.310 13.452 1.00 53.56 113 GLY A CA 1
ATOM 945 C C . GLY A 1 113 ? -10.600 14.278 14.734 1.00 53.56 113 GLY A C 1
ATOM 946 O O . GLY A 1 113 ? -10.177 14.780 15.759 1.00 53.56 113 GLY A O 1
ATOM 947 N N . GLU A 1 114 ? -11.740 13.592 14.700 1.00 65.69 114 GLU A N 1
ATOM 948 C CA . GLU A 1 114 ? -12.588 13.241 15.852 1.00 65.69 114 GLU A CA 1
ATOM 949 C C . GLU A 1 114 ? -11.834 12.484 16.981 1.00 65.69 114 GLU A C 1
ATOM 951 O O . GLU A 1 114 ? -12.368 12.308 18.081 1.00 65.69 114 GLU A O 1
ATOM 956 N N . TYR A 1 115 ? -10.580 12.087 16.728 1.00 76.81 115 TYR A N 1
ATOM 957 C CA . TYR A 1 115 ? -9.771 11.161 17.514 1.00 76.81 115 TYR A CA 1
ATOM 958 C C . TYR A 1 115 ? -8.407 11.732 17.917 1.00 76.81 115 TYR A C 1
ATOM 960 O O . TYR A 1 115 ? -7.766 12.443 17.146 1.00 76.81 115 TYR A O 1
ATOM 968 N N . SER A 1 116 ? -7.929 11.357 19.105 1.00 80.06 116 SER A N 1
ATOM 969 C CA . SER A 1 116 ? -6.563 11.629 19.563 1.00 80.06 116 SER A CA 1
ATOM 970 C C . SER A 1 116 ? -5.518 10.860 18.747 1.00 80.06 116 SER A C 1
ATOM 972 O O . SER A 1 116 ? -5.816 9.832 18.135 1.00 80.06 116 SER A O 1
ATOM 974 N N . GLU A 1 117 ? -4.255 11.294 18.788 1.00 82.06 117 GLU A N 1
ATOM 975 C CA . GLU A 1 117 ? -3.161 10.546 18.150 1.00 82.06 117 GLU A CA 1
ATOM 976 C C . GLU A 1 117 ? -3.064 9.106 18.689 1.00 82.06 117 GLU A C 1
ATOM 978 O O . GLU A 1 117 ? -2.834 8.159 17.936 1.00 82.06 117 GLU A O 1
ATOM 983 N N . TYR A 1 118 ? -3.306 8.921 19.992 1.00 85.12 118 TYR A N 1
ATOM 984 C CA . TYR A 1 118 ? -3.370 7.602 20.617 1.00 85.12 118 TYR A CA 1
ATOM 985 C C . TYR A 1 118 ? -4.477 6.737 20.004 1.00 85.12 118 TYR A C 1
ATOM 987 O O . TYR A 1 118 ? -4.223 5.593 19.619 1.00 85.12 118 TYR A O 1
ATOM 995 N N . GLU A 1 119 ? -5.686 7.286 19.881 1.00 88.62 119 GLU A N 1
ATOM 996 C CA . GLU A 1 119 ? -6.833 6.611 19.275 1.00 88.62 119 GLU A CA 1
ATOM 997 C C . GLU A 1 119 ? -6.547 6.252 17.814 1.00 88.62 119 GLU A C 1
ATOM 999 O O . GLU A 1 119 ? -6.694 5.089 17.445 1.00 88.62 119 GLU A O 1
ATOM 1004 N N . GLU A 1 120 ? -6.045 7.187 17.005 1.00 89.88 120 GLU A N 1
ATOM 1005 C CA . GLU A 1 120 ? -5.713 6.953 15.594 1.00 89.88 120 GLU A CA 1
ATOM 1006 C C . GLU A 1 120 ? -4.606 5.896 15.428 1.00 89.88 120 GLU A C 1
ATOM 1008 O O . GLU A 1 120 ? -4.705 4.991 14.590 1.00 89.88 120 GLU A O 1
ATOM 1013 N N . ASN A 1 121 ? -3.561 5.947 16.256 1.00 90.06 121 ASN A N 1
ATOM 1014 C CA . ASN A 1 121 ? -2.499 4.941 16.254 1.00 90.06 121 ASN A CA 1
ATOM 1015 C C . ASN A 1 121 ? -3.036 3.558 16.647 1.00 90.06 121 ASN A C 1
ATOM 1017 O O . ASN A 1 121 ? -2.676 2.549 16.025 1.00 90.06 121 ASN A O 1
ATOM 1021 N N . TYR A 1 122 ? -3.940 3.493 17.623 1.00 95.12 122 TYR A N 1
ATOM 1022 C CA . TYR A 1 122 ? -4.565 2.239 18.026 1.00 95.12 122 TYR A CA 1
ATOM 1023 C C . TYR A 1 122 ? -5.550 1.721 16.968 1.00 95.12 122 TYR A C 1
ATOM 1025 O O . TYR A 1 122 ? -5.562 0.525 16.675 1.00 95.12 122 TYR A O 1
ATOM 1033 N N . MET A 1 123 ? -6.312 2.598 16.311 1.00 94.12 123 MET A N 1
ATOM 1034 C CA . MET A 1 123 ? -7.154 2.259 15.161 1.00 94.12 123 MET A CA 1
ATOM 1035 C C . MET A 1 123 ? -6.324 1.631 14.037 1.00 94.12 123 MET A C 1
ATOM 1037 O O . MET A 1 123 ? -6.661 0.551 13.548 1.00 94.12 123 MET A O 1
ATOM 1041 N N . ARG A 1 124 ? -5.185 2.235 13.671 1.00 92.38 124 ARG A N 1
ATOM 1042 C CA . ARG A 1 124 ? -4.238 1.661 12.692 1.00 92.38 124 ARG A CA 1
ATOM 1043 C C . ARG A 1 124 ? -3.712 0.301 13.138 1.00 92.38 124 ARG A C 1
ATOM 1045 O O . ARG A 1 124 ? -3.554 -0.601 12.314 1.00 92.38 124 ARG A O 1
ATOM 1052 N N . TYR A 1 125 ? -3.444 0.131 14.430 1.00 95.38 125 TYR A N 1
ATOM 1053 C CA . TYR A 1 125 ? -3.063 -1.161 14.992 1.00 95.38 125 TYR A CA 1
ATOM 1054 C C . TYR A 1 125 ? -4.182 -2.207 14.842 1.00 95.38 125 TYR A C 1
ATOM 1056 O O . TYR A 1 125 ? -3.898 -3.322 14.399 1.00 95.38 125 TYR A O 1
ATOM 1064 N N . ILE A 1 126 ? -5.444 -1.857 15.111 1.00 96.44 126 ILE A N 1
ATOM 1065 C CA . ILE A 1 126 ? -6.603 -2.740 14.898 1.00 96.44 126 ILE A CA 1
ATOM 1066 C C . ILE A 1 126 ? -6.738 -3.136 13.424 1.00 96.44 126 ILE A C 1
ATOM 1068 O O . ILE A 1 126 ? -6.907 -4.322 13.125 1.00 96.44 126 ILE A O 1
ATOM 1072 N N . GLU A 1 127 ? -6.610 -2.183 12.495 1.00 94.69 127 GLU A N 1
ATOM 1073 C CA . GLU A 1 127 ? -6.621 -2.474 11.056 1.00 94.69 127 GLU A CA 1
ATOM 1074 C C . GLU A 1 127 ? -5.521 -3.484 10.692 1.00 94.69 127 GLU A C 1
ATOM 1076 O O . GLU A 1 127 ? -5.788 -4.479 10.018 1.00 94.69 127 GLU A O 1
ATOM 1081 N N . ARG A 1 128 ? -4.289 -3.282 11.181 1.00 94.25 128 ARG A N 1
ATOM 1082 C CA . ARG A 1 128 ? -3.163 -4.205 10.949 1.00 94.25 128 ARG A CA 1
ATOM 1083 C C . ARG A 1 128 ? -3.407 -5.581 11.547 1.00 94.25 128 ARG A C 1
ATOM 1085 O O . ARG A 1 128 ? -3.146 -6.587 10.883 1.00 94.25 128 ARG A O 1
ATOM 1092 N N . LEU A 1 129 ? -3.922 -5.638 12.772 1.00 94.38 129 LEU A N 1
ATOM 1093 C CA . LEU A 1 129 ? -4.245 -6.884 13.457 1.00 94.38 129 LEU A CA 1
ATOM 1094 C C . LEU A 1 129 ? -5.273 -7.695 12.661 1.00 94.38 129 LEU A C 1
ATOM 1096 O O . LEU A 1 129 ? -5.088 -8.895 12.476 1.00 94.38 129 LEU A O 1
ATOM 1100 N N . LEU A 1 130 ? -6.327 -7.048 12.161 1.00 93.06 130 LEU A N 1
ATOM 1101 C CA . LEU A 1 130 ? -7.356 -7.692 11.346 1.00 93.06 130 LEU A CA 1
ATOM 1102 C C . LEU A 1 130 ? -6.840 -8.082 9.959 1.00 93.06 130 LEU A C 1
ATOM 1104 O O . LEU A 1 130 ? -7.074 -9.207 9.524 1.00 93.06 130 LEU A O 1
ATOM 1108 N N . ALA A 1 131 ? -6.119 -7.188 9.277 1.00 89.25 131 ALA A N 1
ATOM 1109 C CA . ALA A 1 131 ? -5.583 -7.437 7.940 1.00 89.25 131 ALA A CA 1
ATOM 1110 C C . ALA A 1 131 ? -4.608 -8.625 7.916 1.00 89.25 131 ALA A C 1
ATOM 1112 O O . ALA A 1 131 ? -4.572 -9.360 6.933 1.00 89.25 131 ALA A O 1
ATOM 1113 N N . THR A 1 132 ? -3.844 -8.832 8.991 1.00 87.88 132 THR A N 1
ATOM 1114 C CA . THR A 1 132 ? -2.852 -9.916 9.109 1.00 87.88 132 THR A CA 1
ATOM 1115 C C . THR A 1 132 ? -3.371 -11.157 9.843 1.00 87.88 132 THR A C 1
ATOM 1117 O O . THR A 1 132 ? -2.676 -12.172 9.898 1.00 87.88 132 THR A O 1
ATOM 1120 N N . SER A 1 133 ? -4.589 -11.123 10.397 1.00 86.06 133 SER A N 1
ATOM 1121 C CA . SER A 1 133 ? -5.172 -12.277 11.085 1.00 86.06 133 SER A CA 1
ATOM 1122 C C . SER A 1 133 ? -5.602 -13.347 10.082 1.00 86.06 133 SER A C 1
ATOM 1124 O O . SER A 1 133 ? -6.363 -13.083 9.158 1.00 86.06 133 SER A O 1
ATOM 1126 N N . VAL A 1 134 ? -5.174 -14.589 10.318 1.00 79.81 134 VAL A N 1
ATOM 1127 C CA . VAL A 1 134 ? -5.618 -15.763 9.543 1.00 79.81 134 VAL A CA 1
ATOM 1128 C C . VAL A 1 134 ? -7.088 -16.098 9.829 1.00 79.81 134 VAL A C 1
ATOM 1130 O O . VAL A 1 134 ? -7.794 -16.615 8.970 1.00 79.81 134 VAL A O 1
ATOM 1133 N N . ILE A 1 135 ? -7.561 -15.792 11.042 1.00 82.69 135 ILE A N 1
ATOM 1134 C CA . ILE A 1 135 ? -8.913 -16.117 11.507 1.00 82.69 135 ILE A CA 1
ATOM 1135 C C . ILE A 1 135 ? -9.747 -14.829 11.575 1.00 82.69 135 ILE A C 1
ATOM 1137 O O . ILE A 1 135 ? -9.275 -13.852 12.172 1.00 82.69 135 ILE A O 1
ATOM 1141 N N . PRO A 1 136 ? -10.975 -14.809 11.021 1.00 83.94 136 PRO A N 1
ATOM 1142 C CA . PRO A 1 136 ? -11.885 -13.676 11.157 1.00 83.94 136 PRO A CA 1
ATOM 1143 C C . PRO A 1 136 ? -12.370 -13.538 12.607 1.00 83.94 136 PRO A C 1
ATOM 1145 O O . PRO A 1 136 ? -12.686 -14.528 13.266 1.00 83.94 136 PRO A O 1
ATOM 1148 N N . LEU A 1 137 ? -12.450 -12.304 13.107 1.00 91.06 137 LEU A N 1
ATOM 1149 C CA . LEU A 1 137 ? -12.732 -12.018 14.518 1.00 91.06 137 LEU A CA 1
ATOM 1150 C C . LEU A 1 137 ? -14.084 -11.320 14.672 1.00 91.06 137 LEU A C 1
ATOM 1152 O O . LEU 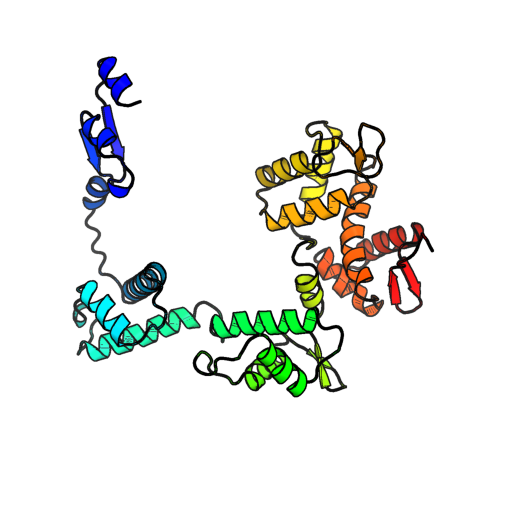A 1 137 ? -14.409 -10.403 13.918 1.00 91.06 137 LEU A O 1
ATOM 1156 N N . LYS A 1 138 ? -14.878 -11.741 15.659 1.00 94.00 138 LYS A N 1
ATOM 1157 C CA . LYS A 1 138 ? -16.037 -10.968 16.140 1.00 94.00 138 LYS A CA 1
ATOM 1158 C C . LYS A 1 138 ? -15.574 -9.883 17.119 1.00 94.00 138 LYS A C 1
ATOM 1160 O O . LYS A 1 138 ? -14.469 -9.974 17.643 1.00 94.00 138 LYS A O 1
ATOM 1165 N N . LEU A 1 139 ? -16.430 -8.898 17.408 1.00 95.56 139 LEU A N 1
ATOM 1166 C CA . LEU A 1 139 ? -16.104 -7.741 18.261 1.00 95.56 139 LEU A CA 1
ATOM 1167 C C . LEU A 1 139 ? -15.409 -8.121 19.579 1.00 95.56 139 LEU A C 1
ATOM 1169 O O . LEU A 1 139 ? -14.291 -7.684 19.819 1.00 95.56 139 LEU A O 1
ATOM 1173 N N . GLU A 1 140 ? -16.020 -8.991 20.387 1.00 95.38 140 GLU A N 1
ATOM 1174 C CA . GLU A 1 140 ? -15.455 -9.387 21.690 1.00 95.38 140 GLU A CA 1
ATOM 1175 C C . GLU A 1 140 ? -14.104 -10.107 21.554 1.00 95.38 140 GLU A C 1
ATOM 1177 O O . GLU A 1 140 ? -13.182 -9.896 22.340 1.00 95.38 140 GLU A O 1
ATOM 1182 N N . GLN A 1 141 ? -13.958 -10.935 20.515 1.00 95.00 141 GLN A N 1
ATOM 1183 C CA . GLN A 1 141 ? -12.704 -11.636 20.233 1.00 95.00 141 GLN A CA 1
ATOM 1184 C C . GLN A 1 141 ? -11.610 -10.660 19.793 1.00 95.00 141 GLN A C 1
ATOM 1186 O O . GLN A 1 141 ? -10.450 -10.836 20.158 1.00 95.00 141 GLN A O 1
ATOM 1191 N N . LEU A 1 142 ? -11.973 -9.639 19.012 1.00 95.75 142 LEU A N 1
ATOM 1192 C CA . LEU A 1 142 ? -11.059 -8.601 18.557 1.00 95.75 142 LEU A CA 1
ATOM 1193 C C . LEU A 1 142 ? -10.583 -7.729 19.720 1.00 95.75 142 LEU A C 1
ATOM 1195 O O . LEU A 1 142 ? -9.380 -7.527 19.836 1.00 95.75 142 LEU A O 1
ATOM 1199 N N . VAL A 1 143 ? -11.491 -7.278 20.592 1.00 96.38 143 VAL A N 1
ATOM 1200 C CA . VAL A 1 143 ? -11.151 -6.506 21.802 1.00 96.38 143 VAL A CA 1
ATOM 1201 C C . VAL A 1 143 ? -10.146 -7.281 22.652 1.00 96.38 143 VAL A C 1
ATOM 1203 O O . VAL A 1 143 ? -9.054 -6.779 22.917 1.00 96.38 143 VAL A O 1
ATOM 1206 N N . LYS A 1 144 ? -10.460 -8.541 22.985 1.00 95.12 144 LYS A N 1
ATOM 1207 C CA . LYS A 1 144 ? -9.575 -9.396 23.784 1.00 95.12 144 LYS A CA 1
ATOM 1208 C C . LYS A 1 144 ? -8.196 -9.557 23.133 1.00 95.12 144 LYS A C 1
ATOM 1210 O O . LYS A 1 144 ? -7.178 -9.280 23.759 1.00 95.12 144 LYS A O 1
ATOM 1215 N N . LYS A 1 145 ? -8.159 -9.950 21.856 1.00 93.94 145 LYS A N 1
ATOM 1216 C CA . LYS A 1 145 ? -6.906 -10.192 21.122 1.00 93.94 145 LYS A CA 1
ATOM 1217 C C . LYS A 1 145 ? -6.066 -8.923 20.948 1.00 93.94 145 LYS A C 1
ATOM 1219 O O . LYS A 1 145 ? -4.840 -8.994 20.942 1.00 93.94 145 LYS A O 1
ATOM 1224 N N . ALA A 1 146 ? -6.706 -7.767 20.778 1.00 94.06 146 ALA A N 1
ATOM 1225 C CA . ALA A 1 146 ? -6.017 -6.489 20.667 1.00 94.06 146 ALA A CA 1
ATOM 1226 C C . ALA A 1 146 ? -5.296 -6.135 21.973 1.00 94.06 146 ALA A C 1
ATOM 1228 O O . ALA A 1 146 ? -4.106 -5.814 21.927 1.00 94.06 146 ALA A O 1
ATOM 1229 N N . GLN A 1 147 ? -5.985 -6.288 23.110 1.00 92.94 147 GLN A N 1
ATOM 1230 C CA . GLN A 1 147 ? -5.451 -5.991 24.442 1.00 92.94 147 GLN A CA 1
ATOM 1231 C C . GLN A 1 147 ? -4.354 -6.962 24.893 1.00 92.94 147 GLN A C 1
ATOM 1233 O O . GLN A 1 147 ? -3.461 -6.544 25.621 1.00 92.94 147 GLN A O 1
ATOM 1238 N N . GLU A 1 148 ? -4.370 -8.220 24.437 1.00 91.50 148 GLU A N 1
ATOM 1239 C CA . GLU A 1 148 ? -3.306 -9.199 24.729 1.00 91.50 148 GLU A CA 1
ATOM 1240 C C . GLU A 1 148 ? -1.927 -8.751 24.217 1.00 91.50 148 GLU A C 1
ATOM 1242 O O . GLU A 1 148 ? -0.910 -9.034 24.844 1.00 91.50 148 GLU A O 1
ATOM 1247 N N . LYS A 1 149 ? -1.884 -8.072 23.066 1.00 86.38 149 LYS A N 1
ATOM 1248 C CA . LYS A 1 149 ? -0.633 -7.650 22.417 1.00 86.38 149 LYS A CA 1
ATOM 1249 C C . LYS A 1 149 ? -0.285 -6.184 22.645 1.00 86.38 149 LYS A C 1
ATOM 1251 O O . LYS A 1 149 ? 0.894 -5.846 22.655 1.00 86.38 149 LYS A O 1
ATOM 1256 N N . ASN A 1 150 ? -1.288 -5.320 22.769 1.00 89.81 150 ASN A N 1
ATOM 1257 C CA . ASN A 1 150 ? -1.102 -3.890 22.973 1.00 89.81 150 ASN A CA 1
ATOM 1258 C C . ASN A 1 150 ? -2.183 -3.379 23.937 1.00 89.81 150 ASN A C 1
ATOM 1260 O O . ASN A 1 150 ? -3.314 -3.158 23.501 1.00 89.81 150 ASN A O 1
ATOM 1264 N N . PRO A 1 151 ? -1.902 -3.245 25.242 1.00 91.44 151 PRO A N 1
ATOM 1265 C CA . PRO A 1 151 ? -2.909 -2.849 26.220 1.00 91.44 151 PRO A CA 1
ATOM 1266 C C . PRO A 1 151 ? -3.573 -1.505 25.887 1.00 91.44 151 PRO A C 1
ATOM 1268 O O . PRO A 1 151 ? -2.914 -0.529 25.531 1.00 91.44 151 PRO A O 1
ATOM 1271 N N . TRP A 1 152 ? -4.899 -1.456 26.020 1.00 91.00 152 TRP A N 1
ATOM 1272 C CA . TRP A 1 152 ? -5.659 -0.214 25.888 1.00 91.00 152 TRP A CA 1
ATOM 1273 C C . TRP A 1 152 ? -5.556 0.615 27.168 1.00 91.00 152 TRP A C 1
ATOM 1275 O O . TRP A 1 152 ? -5.845 0.118 28.257 1.00 91.00 152 TRP A O 1
ATOM 1285 N N . ILE A 1 153 ? -5.181 1.880 27.030 1.00 85.44 153 ILE A N 1
ATOM 1286 C CA . ILE A 1 153 ? -5.008 2.831 28.123 1.00 85.44 153 ILE A CA 1
ATOM 1287 C C . ILE A 1 153 ? -6.205 3.779 28.090 1.00 85.44 153 ILE A C 1
ATOM 1289 O O . ILE A 1 153 ? -6.179 4.806 27.418 1.00 85.44 153 ILE A O 1
ATOM 1293 N N . THR A 1 154 ? -7.262 3.439 28.832 1.00 81.56 154 THR A N 1
ATOM 1294 C CA . THR A 1 154 ? -8.539 4.177 28.809 1.00 81.56 154 THR A CA 1
ATOM 1295 C C . THR A 1 154 ? -8.378 5.669 29.101 1.00 81.56 154 THR A C 1
ATOM 1297 O O . THR A 1 154 ? -9.063 6.477 28.497 1.00 81.56 154 THR A O 1
ATOM 1300 N N . LYS A 1 155 ? -7.436 6.060 29.971 1.00 74.44 155 LYS A N 1
ATOM 1301 C CA . LYS A 1 155 ? -7.182 7.477 30.294 1.00 74.44 155 LYS A CA 1
ATOM 1302 C C . LYS A 1 155 ? -6.718 8.328 29.096 1.00 74.44 155 LYS A C 1
ATOM 1304 O O . LYS A 1 155 ? -6.839 9.544 29.157 1.00 74.44 155 LYS A O 1
ATOM 1309 N N . ASN A 1 156 ? -6.208 7.705 28.030 1.00 77.94 156 ASN A N 1
ATOM 1310 C CA . ASN A 1 156 ? -5.710 8.387 26.829 1.00 77.94 156 ASN A CA 1
ATOM 1311 C C . ASN A 1 156 ? -6.777 8.484 25.718 1.00 77.94 156 ASN A C 1
ATOM 1313 O O . ASN A 1 156 ? -6.461 8.865 24.588 1.00 77.94 156 ASN A O 1
ATOM 1317 N N . SER A 1 157 ? -8.025 8.100 26.004 1.00 81.69 157 SER A N 1
ATOM 1318 C CA . SER A 1 157 ? -9.114 8.077 25.030 1.00 81.69 157 SER A CA 1
ATOM 1319 C C . SER A 1 157 ? -10.441 8.520 25.640 1.00 81.69 157 SER A C 1
ATOM 1321 O O . SER A 1 157 ? -10.696 8.337 26.829 1.00 81.69 157 SER A O 1
ATOM 1323 N N . LYS A 1 158 ? -11.311 9.080 24.796 1.00 83.38 158 LYS A N 1
ATOM 1324 C CA . LYS A 1 158 ? -12.708 9.390 25.137 1.00 83.38 158 LYS A CA 1
ATOM 1325 C C . LYS A 1 158 ? -13.606 8.146 25.118 1.00 83.38 158 LYS A C 1
ATOM 1327 O O . LYS A 1 158 ? -14.733 8.208 25.600 1.00 83.38 158 LYS A O 1
ATOM 1332 N N . TYR A 1 159 ? -13.117 7.038 24.563 1.00 87.88 159 TYR A N 1
ATOM 1333 C CA . TYR A 1 159 ? -13.869 5.814 24.315 1.00 87.88 159 TYR A CA 1
ATOM 1334 C C . TYR A 1 159 ? -13.241 4.620 25.042 1.00 87.88 159 TYR A C 1
ATOM 1336 O O . TYR A 1 159 ? -12.026 4.523 25.242 1.00 87.88 159 TYR A O 1
ATOM 1344 N N . SER A 1 160 ? -14.057 3.632 25.392 1.00 93.69 160 SER A N 1
ATOM 1345 C CA . SER A 1 160 ? -13.537 2.281 25.602 1.00 93.69 160 SER A CA 1
ATOM 1346 C C . SER A 1 160 ? -13.050 1.699 24.269 1.00 93.69 160 SER A C 1
ATOM 1348 O O . SER A 1 160 ? -13.540 2.059 23.200 1.00 93.69 160 SER A O 1
ATOM 1350 N N . LEU A 1 161 ? -12.133 0.726 24.307 1.00 95.50 161 LEU A N 1
ATOM 1351 C CA . LEU A 1 161 ? -11.672 0.060 23.082 1.00 95.50 161 LEU A CA 1
ATOM 1352 C C . LEU A 1 161 ? -12.833 -0.542 22.269 1.00 95.50 161 LEU A C 1
ATOM 1354 O O . LEU A 1 161 ? -12.826 -0.527 21.039 1.00 95.50 161 LEU A O 1
ATOM 1358 N N . LYS A 1 162 ? -13.842 -1.083 22.956 1.00 97.06 162 LYS A N 1
ATOM 1359 C CA . LYS A 1 162 ? -15.019 -1.660 22.307 1.00 97.06 162 LYS A CA 1
ATOM 1360 C C . LYS A 1 162 ? -15.820 -0.594 21.557 1.00 97.06 162 LYS A C 1
ATOM 1362 O O . LYS A 1 162 ? -16.192 -0.834 20.412 1.00 97.06 162 LYS A O 1
ATOM 1367 N N . GLU A 1 163 ? -16.052 0.562 22.173 1.00 95.75 163 GLU A N 1
ATOM 1368 C CA . GLU A 1 163 ? -16.730 1.702 21.538 1.00 95.75 163 GLU A CA 1
ATOM 1369 C C . GLU A 1 163 ? -15.912 2.266 20.377 1.00 95.75 163 GLU A C 1
ATOM 1371 O O . GLU A 1 163 ? -16.476 2.511 19.315 1.00 95.75 163 GLU A O 1
ATOM 1376 N N . LEU A 1 164 ? -14.587 2.372 20.526 1.00 95.38 164 LEU A N 1
ATOM 1377 C CA . LEU A 1 164 ? -13.697 2.809 19.450 1.00 95.38 164 LEU A CA 1
ATOM 1378 C C . LEU A 1 164 ? -13.833 1.909 18.215 1.00 95.38 164 LEU A C 1
ATOM 1380 O O . LEU A 1 164 ? -13.989 2.394 17.099 1.00 95.38 164 LEU A O 1
ATOM 1384 N N . ILE A 1 165 ? -13.826 0.586 18.402 1.00 96.38 165 ILE A N 1
ATOM 1385 C CA . ILE A 1 165 ? -13.989 -0.368 17.297 1.00 96.38 165 ILE A CA 1
ATOM 1386 C C . ILE A 1 165 ? -15.393 -0.276 16.680 1.00 96.38 165 ILE A C 1
ATOM 1388 O O . ILE A 1 165 ? -15.530 -0.436 15.467 1.00 96.38 165 ILE A O 1
ATOM 1392 N N . ILE A 1 166 ? -16.436 -0.030 17.480 1.00 96.19 166 ILE A N 1
ATOM 1393 C CA . ILE A 1 166 ? -17.794 0.200 16.961 1.00 96.19 166 ILE A CA 1
ATOM 1394 C C . ILE A 1 166 ? -17.812 1.456 16.085 1.00 96.19 166 ILE A C 1
ATOM 1396 O O . ILE A 1 166 ? -18.277 1.376 14.948 1.00 96.19 166 ILE A O 1
ATOM 1400 N N . LYS A 1 167 ? -17.212 2.556 16.545 1.00 93.56 167 LYS A N 1
ATOM 1401 C CA . LYS A 1 167 ? -17.070 3.788 15.763 1.00 93.56 167 LYS A CA 1
ATOM 1402 C C . LYS A 1 167 ? -16.306 3.573 14.459 1.00 93.56 167 LYS A C 1
ATOM 1404 O O . LYS A 1 167 ? -16.785 3.972 13.404 1.00 93.56 167 LYS A O 1
ATOM 1409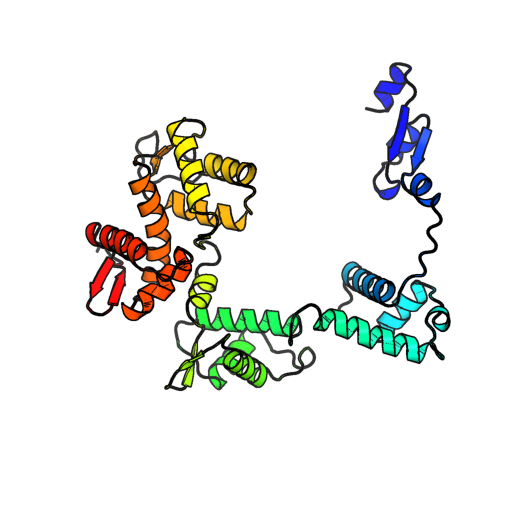 N N . MET A 1 168 ? -15.207 2.814 14.482 1.00 93.88 168 MET A N 1
ATOM 1410 C CA . MET A 1 168 ? -14.501 2.433 13.251 1.00 93.88 168 MET A CA 1
ATOM 1411 C C . MET A 1 168 ? -15.416 1.707 12.243 1.00 93.88 168 MET A C 1
ATOM 1413 O O . MET A 1 168 ? -15.209 1.818 11.034 1.00 93.88 168 MET A O 1
ATOM 1417 N N . VAL A 1 169 ? -16.407 0.932 12.702 1.00 89.81 169 VAL A N 1
ATOM 1418 C CA . VAL A 1 169 ? -17.393 0.280 11.820 1.00 89.81 169 VAL A CA 1
ATOM 1419 C C . VAL A 1 169 ? -18.429 1.282 11.303 1.00 89.81 169 VAL A C 1
ATOM 1421 O O . VAL A 1 169 ? -18.762 1.242 10.118 1.00 89.81 169 VAL A O 1
ATOM 1424 N N . GLU A 1 170 ? -18.928 2.175 12.157 1.00 88.88 170 GLU A N 1
ATOM 1425 C CA . GLU A 1 170 ? -19.884 3.235 11.791 1.00 88.88 170 GLU A CA 1
ATOM 1426 C C . GLU A 1 170 ? -19.302 4.178 10.728 1.00 88.88 170 GLU A C 1
ATOM 1428 O O . GLU A 1 170 ? -19.961 4.498 9.738 1.00 88.88 170 GLU A O 1
ATOM 1433 N N . GLU A 1 171 ? -18.021 4.510 10.862 1.00 85.56 171 GLU A N 1
ATOM 1434 C CA . GLU A 1 171 ? -17.247 5.341 9.934 1.00 85.56 171 GLU A CA 1
ATOM 1435 C C . GLU A 1 171 ? -16.783 4.596 8.680 1.00 85.56 171 GLU A C 1
ATOM 1437 O O . GLU A 1 171 ? -16.076 5.152 7.840 1.00 85.56 171 GLU A O 1
ATOM 1442 N N . LYS A 1 172 ? -17.163 3.321 8.528 1.00 82.31 172 LYS A N 1
ATOM 1443 C CA . LYS A 1 172 ? -16.783 2.452 7.401 1.00 82.31 172 LYS A CA 1
ATOM 1444 C C . LYS A 1 172 ? -15.273 2.231 7.256 1.00 82.31 172 LYS A C 1
ATOM 1446 O O . LYS A 1 172 ? -14.828 1.715 6.229 1.00 82.31 172 LYS A O 1
ATOM 1451 N N . ARG A 1 173 ? -14.482 2.549 8.284 1.00 86.81 173 ARG A N 1
ATOM 1452 C CA . ARG A 1 173 ? -13.063 2.177 8.370 1.00 86.81 173 ARG A CA 1
ATOM 1453 C C . ARG A 1 173 ? -12.903 0.665 8.524 1.00 86.81 173 ARG A C 1
ATOM 1455 O O . ARG A 1 173 ? -11.988 0.063 7.967 1.00 86.81 173 ARG A O 1
ATOM 1462 N N . LEU A 1 174 ? -13.835 0.044 9.242 1.00 90.69 174 LEU A N 1
ATOM 1463 C CA . LEU A 1 174 ? -14.019 -1.400 9.341 1.00 90.69 174 LEU A CA 1
ATOM 1464 C C . LEU A 1 174 ? -15.394 -1.796 8.801 1.00 90.69 174 LEU A C 1
ATOM 1466 O O . LEU A 1 174 ? -16.307 -0.981 8.697 1.00 90.69 174 LEU A O 1
ATOM 1470 N N . TRP A 1 175 ? -15.561 -3.077 8.483 1.00 86.00 175 TRP A N 1
ATOM 1471 C CA . TRP A 1 175 ? -16.830 -3.614 8.007 1.00 86.00 175 TRP A CA 1
ATOM 1472 C C . TRP A 1 175 ? -17.257 -4.836 8.806 1.00 86.00 175 TRP A C 1
ATOM 1474 O O . TRP A 1 175 ? -16.450 -5.723 9.081 1.00 86.00 175 TRP A O 1
ATOM 1484 N N . LYS A 1 176 ? -18.541 -4.903 9.160 1.00 87.94 176 LYS A N 1
ATOM 1485 C CA . LYS A 1 176 ? -19.140 -6.057 9.833 1.00 87.94 176 LYS A CA 1
ATOM 1486 C C . LYS A 1 176 ? -19.984 -6.837 8.834 1.00 87.94 176 LYS A C 1
ATOM 1488 O O . LYS A 1 176 ? -20.944 -6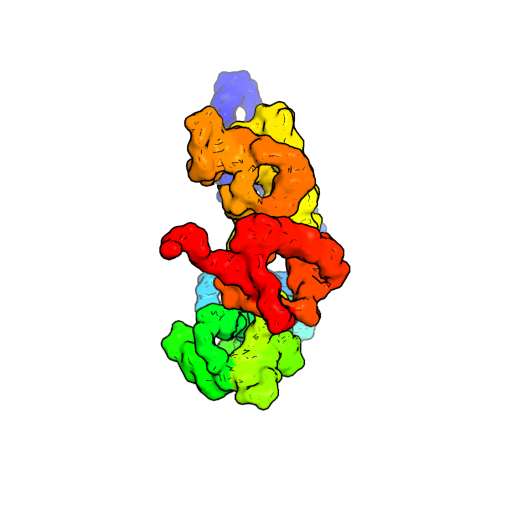.305 8.286 1.00 87.94 176 LYS A O 1
ATOM 1493 N N . ASN A 1 177 ? -19.639 -8.100 8.596 1.00 83.25 177 ASN A N 1
ATOM 1494 C CA . ASN A 1 177 ? -20.413 -8.945 7.685 1.00 83.25 177 ASN A CA 1
ATOM 1495 C C . ASN A 1 177 ? -21.674 -9.526 8.353 1.00 83.25 177 ASN A C 1
ATOM 1497 O O . ASN A 1 177 ? -21.863 -9.426 9.567 1.00 83.25 177 ASN A O 1
ATOM 1501 N N . SER A 1 178 ? -22.517 -10.201 7.566 1.00 80.75 178 SER A N 1
ATOM 1502 C CA . SER A 1 178 ? -23.771 -10.819 8.035 1.00 80.75 178 SER A CA 1
ATOM 1503 C C . SER A 1 178 ? -23.591 -11.874 9.133 1.00 80.75 178 SER A C 1
ATOM 1505 O O . SER A 1 178 ? -24.505 -12.116 9.913 1.00 80.75 178 SER A O 1
ATOM 1507 N N . LYS A 1 179 ? -22.403 -12.482 9.241 1.00 83.00 179 LYS A N 1
ATOM 1508 C CA . LYS A 1 179 ? -22.052 -13.454 10.292 1.00 83.00 179 LYS A CA 1
ATOM 1509 C C . LYS A 1 179 ? -21.460 -12.790 11.548 1.00 83.00 179 LYS A C 1
ATOM 1511 O O . LYS A 1 179 ? -21.075 -13.480 12.495 1.00 83.00 179 LYS A O 1
ATOM 1516 N N . GLY A 1 180 ? -21.380 -11.459 11.565 1.00 84.44 180 GLY A N 1
ATOM 1517 C CA . GLY A 1 180 ? -20.897 -10.654 12.682 1.00 84.44 180 GLY A CA 1
ATOM 1518 C C . GLY A 1 180 ? -19.375 -10.548 12.799 1.00 84.44 180 GLY A C 1
ATOM 1519 O O . GLY A 1 180 ? -18.898 -10.066 13.826 1.00 84.44 180 GLY A O 1
ATOM 1520 N N . TYR A 1 181 ? -18.619 -10.987 11.789 1.00 89.94 181 TYR A N 1
ATOM 1521 C CA . TYR A 1 181 ? -17.165 -10.816 11.757 1.00 89.94 181 TYR A CA 1
ATOM 1522 C C . TYR A 1 181 ? -16.796 -9.405 11.316 1.00 89.94 181 TYR A C 1
ATOM 1524 O O . TYR A 1 181 ? -17.411 -8.866 10.394 1.00 89.94 181 TYR A O 1
ATOM 1532 N N . ILE A 1 182 ? -15.770 -8.850 11.954 1.00 91.62 182 ILE A N 1
ATOM 1533 C CA . ILE A 1 182 ? -15.189 -7.550 11.636 1.00 91.62 182 ILE A CA 1
ATOM 1534 C C . ILE A 1 182 ? -14.029 -7.759 10.665 1.00 91.62 182 ILE A C 1
ATOM 1536 O O . ILE A 1 182 ? -13.186 -8.637 10.858 1.00 91.62 182 ILE A O 1
ATOM 1540 N N . LEU A 1 183 ? -14.007 -6.960 9.607 1.00 87.31 183 LEU A N 1
ATOM 1541 C CA . LEU A 1 183 ? -13.081 -7.056 8.490 1.00 87.31 183 LEU A CA 1
ATOM 1542 C C . LEU A 1 183 ? -12.530 -5.670 8.158 1.00 87.31 183 LEU A C 1
ATOM 1544 O O . LEU A 1 183 ? -13.221 -4.666 8.313 1.00 87.31 183 LEU A O 1
ATOM 1548 N N . VAL A 1 184 ? -11.308 -5.629 7.631 1.00 87.94 184 VAL A N 1
ATOM 1549 C CA . VAL A 1 184 ? -10.799 -4.434 6.949 1.00 87.94 184 VAL A CA 1
ATOM 1550 C C . VAL A 1 184 ? -11.354 -4.420 5.519 1.00 87.94 184 VAL A C 1
ATOM 1552 O O . VAL A 1 184 ? -11.228 -5.446 4.833 1.00 87.94 184 VAL A O 1
ATOM 1555 N N . PRO A 1 185 ? -11.951 -3.307 5.054 1.00 83.88 185 PRO A N 1
ATOM 1556 C CA . PRO A 1 185 ? -12.407 -3.163 3.679 1.00 83.88 185 PRO A CA 1
ATOM 1557 C C . PRO A 1 185 ? -11.276 -3.343 2.660 1.00 83.88 185 PRO A C 1
ATOM 1559 O O . PRO A 1 185 ? -10.105 -3.053 2.913 1.00 83.88 185 PRO A O 1
ATOM 1562 N N . ILE A 1 186 ? -11.642 -3.789 1.465 1.00 81.31 186 ILE A N 1
ATOM 1563 C CA . ILE A 1 186 ? -10.784 -3.681 0.284 1.00 81.31 186 ILE A CA 1
ATOM 1564 C C . ILE A 1 186 ? -10.945 -2.246 -0.263 1.00 81.31 186 ILE A C 1
ATOM 1566 O O . ILE A 1 186 ? -12.082 -1.779 -0.312 1.00 81.31 186 ILE A O 1
ATOM 1570 N N . PRO A 1 187 ? -9.873 -1.535 -0.674 1.00 84.06 187 PRO A N 1
ATOM 1571 C CA . PRO A 1 187 ? -8.485 -1.987 -0.832 1.00 84.06 187 PRO A CA 1
ATOM 1572 C C . PRO A 1 187 ? -7.588 -1.770 0.392 1.00 84.06 187 PRO A C 1
ATOM 1574 O O . PRO A 1 187 ? -6.443 -2.218 0.384 1.00 84.06 187 PRO A O 1
ATOM 1577 N N . ARG A 1 188 ? -8.091 -1.144 1.463 1.00 84.00 188 ARG A N 1
ATOM 1578 C CA . ARG A 1 188 ? -7.318 -0.823 2.675 1.00 84.00 188 ARG A CA 1
ATOM 1579 C C . ARG A 1 188 ? -6.545 -2.021 3.236 1.00 84.00 188 ARG A C 1
ATOM 1581 O O . ARG A 1 188 ? -5.398 -1.894 3.659 1.00 84.00 188 ARG A O 1
ATOM 1588 N N . ARG A 1 189 ? -7.137 -3.217 3.188 1.00 85.81 189 ARG A N 1
ATOM 1589 C CA . ARG A 1 189 ? -6.458 -4.468 3.562 1.00 85.81 189 ARG A CA 1
ATOM 1590 C C . ARG A 1 189 ? -5.186 -4.724 2.745 1.00 85.81 189 ARG A C 1
ATOM 1592 O O . ARG A 1 189 ? -4.175 -5.118 3.325 1.00 85.81 189 ARG A O 1
ATOM 1599 N N . TRP A 1 190 ? -5.231 -4.521 1.430 1.00 87.94 190 TRP A N 1
ATOM 1600 C CA . TRP A 1 190 ? -4.077 -4.689 0.541 1.00 87.94 190 TRP A CA 1
ATOM 1601 C C . TRP A 1 190 ? -3.015 -3.643 0.827 1.00 87.94 190 TRP A C 1
ATOM 1603 O O . TRP A 1 190 ? -1.848 -3.996 0.920 1.00 87.94 190 TRP A O 1
ATOM 1613 N N . GLU A 1 191 ? -3.411 -2.391 1.062 1.00 87.56 191 GLU A N 1
ATOM 1614 C CA . GLU A 1 191 ? -2.467 -1.328 1.425 1.00 87.56 191 GLU A CA 1
ATOM 1615 C C . GLU A 1 191 ? -1.661 -1.674 2.675 1.00 87.56 191 GLU A C 1
ATOM 1617 O O . GLU A 1 191 ? -0.466 -1.404 2.743 1.00 87.56 191 GLU A O 1
ATOM 1622 N N . ILE A 1 192 ? -2.315 -2.291 3.658 1.00 87.75 192 ILE A N 1
ATOM 1623 C CA . ILE A 1 192 ? -1.678 -2.709 4.903 1.00 87.75 192 ILE A CA 1
ATOM 1624 C C . ILE A 1 192 ? -0.756 -3.907 4.670 1.00 87.75 192 ILE A C 1
ATOM 1626 O O . ILE A 1 192 ? 0.405 -3.880 5.072 1.00 87.75 192 ILE A O 1
ATOM 1630 N N . LYS A 1 193 ? -1.250 -4.966 4.017 1.00 88.31 193 LYS A N 1
ATOM 1631 C CA . LYS A 1 193 ? -0.453 -6.179 3.761 1.00 88.31 193 LYS A CA 1
ATOM 1632 C C . LYS A 1 193 ? 0.738 -5.919 2.839 1.00 88.31 193 LYS A C 1
ATOM 1634 O O . LYS A 1 193 ? 1.773 -6.574 2.951 1.00 88.31 193 LYS A O 1
ATOM 1639 N N . HIS A 1 194 ? 0.587 -4.966 1.930 1.00 88.44 194 HIS A N 1
ATOM 1640 C CA . HIS A 1 194 ? 1.534 -4.652 0.871 1.00 88.44 194 HIS A CA 1
ATOM 1641 C C . HIS A 1 194 ? 2.099 -3.235 1.011 1.00 88.44 194 HIS A C 1
ATOM 1643 O O . HIS A 1 194 ? 2.478 -2.626 0.014 1.00 88.44 194 HIS A O 1
ATOM 1649 N N . GLU A 1 195 ? 2.218 -2.713 2.237 1.00 85.75 195 GLU A N 1
ATOM 1650 C CA . GLU A 1 195 ? 2.633 -1.324 2.511 1.00 85.75 195 GLU A CA 1
ATOM 1651 C C . GLU A 1 195 ? 3.971 -0.920 1.859 1.00 85.75 195 GLU A C 1
ATOM 1653 O O . GLU A 1 195 ? 4.218 0.265 1.612 1.00 85.75 195 GLU A O 1
ATOM 1658 N N . LYS A 1 196 ? 4.832 -1.910 1.577 1.00 86.00 196 LYS A N 1
ATOM 1659 C CA . LYS A 1 196 ? 6.148 -1.758 0.936 1.00 86.00 196 LYS A CA 1
ATOM 1660 C C . LYS A 1 196 ? 6.113 -1.872 -0.592 1.00 86.00 196 LYS A C 1
ATOM 1662 O O . LYS A 1 196 ? 7.101 -1.525 -1.229 1.00 86.00 196 LYS A O 1
ATOM 1667 N N . ILE A 1 197 ? 5.025 -2.383 -1.167 1.00 89.88 197 ILE A N 1
ATOM 1668 C CA . ILE A 1 197 ? 4.883 -2.707 -2.596 1.00 89.88 197 ILE A CA 1
ATOM 1669 C C . ILE A 1 197 ? 3.577 -2.142 -3.184 1.00 89.88 197 ILE A C 1
ATOM 1671 O O . ILE A 1 197 ? 2.853 -2.817 -3.909 1.00 89.88 197 ILE A O 1
ATOM 1675 N N . LEU A 1 198 ? 3.255 -0.888 -2.863 1.00 90.75 198 LEU A N 1
ATOM 1676 C CA . LEU A 1 198 ? 2.056 -0.213 -3.375 1.00 90.75 198 LEU A CA 1
ATOM 1677 C C . LEU A 1 198 ? 2.201 0.197 -4.858 1.00 90.75 198 LEU A C 1
ATOM 1679 O O . LEU A 1 198 ? 3.305 0.537 -5.286 1.00 90.75 198 LEU A O 1
ATOM 1683 N N . PRO A 1 199 ? 1.108 0.212 -5.643 1.00 91.69 199 PRO A N 1
ATOM 1684 C CA . PRO A 1 199 ? 1.159 0.425 -7.093 1.00 91.69 199 PRO A CA 1
ATOM 1685 C C . PRO A 1 199 ? 1.377 1.881 -7.540 1.00 91.69 199 PRO A C 1
ATOM 1687 O O . PRO A 1 199 ? 1.790 2.076 -8.680 1.00 91.69 199 PRO A O 1
ATOM 1690 N N . TYR A 1 200 ? 1.097 2.878 -6.686 1.00 93.62 200 TYR A N 1
ATOM 1691 C CA . TYR A 1 200 ? 1.264 4.322 -6.956 1.00 93.62 200 TYR A CA 1
ATOM 1692 C C . TYR A 1 200 ? 0.840 4.759 -8.379 1.00 93.62 200 TYR A C 1
ATOM 1694 O O . TYR A 1 200 ? 1.670 5.270 -9.146 1.00 93.62 200 TYR A O 1
ATOM 1702 N N . PRO A 1 201 ? -0.426 4.511 -8.780 1.00 93.44 201 PRO A N 1
ATOM 1703 C CA . PRO A 1 201 ? -0.908 4.732 -10.148 1.00 93.44 201 PRO A CA 1
ATOM 1704 C C . PRO A 1 201 ? -0.642 6.139 -10.690 1.00 93.44 201 PRO A C 1
ATOM 1706 O O . PRO A 1 201 ? -0.385 6.293 -11.880 1.00 93.44 201 PRO A O 1
ATOM 1709 N N . GLU A 1 202 ? -0.669 7.149 -9.826 1.00 93.12 202 GLU A N 1
ATOM 1710 C CA . GLU A 1 202 ? -0.461 8.561 -10.148 1.00 93.12 202 GLU A CA 1
ATOM 1711 C C . GLU A 1 202 ? 0.929 8.878 -10.719 1.00 93.12 202 GLU A C 1
ATOM 1713 O O . GLU A 1 202 ? 1.079 9.841 -11.469 1.00 93.12 202 GLU A O 1
ATOM 1718 N N . VAL A 1 203 ? 1.943 8.070 -10.398 1.00 95.19 203 VAL A N 1
ATOM 1719 C CA . VAL A 1 203 ? 3.332 8.279 -10.847 1.00 95.19 203 VAL A CA 1
ATOM 1720 C C . VAL A 1 203 ? 3.917 7.086 -11.599 1.00 95.19 203 VAL A C 1
ATOM 1722 O O . VAL A 1 203 ? 4.971 7.223 -12.224 1.00 95.19 203 VAL A O 1
ATOM 1725 N N . ARG A 1 204 ? 3.252 5.923 -11.579 1.00 95.88 204 ARG A N 1
ATOM 1726 C CA . ARG A 1 204 ? 3.770 4.674 -12.157 1.00 95.88 204 ARG A CA 1
ATOM 1727 C C . ARG A 1 204 ? 4.083 4.792 -13.642 1.00 95.88 204 ARG A C 1
ATOM 1729 O O . ARG A 1 204 ? 5.177 4.421 -14.048 1.00 95.88 204 ARG A O 1
ATOM 1736 N N . ASP A 1 205 ? 3.153 5.283 -14.453 1.00 94.75 205 ASP A N 1
ATOM 1737 C CA . ASP A 1 205 ? 3.324 5.262 -15.910 1.00 94.75 205 ASP A CA 1
ATOM 1738 C C . ASP A 1 205 ? 4.509 6.145 -16.340 1.00 94.75 205 ASP A C 1
ATOM 1740 O O . ASP A 1 205 ? 5.400 5.674 -17.046 1.00 94.75 205 ASP A O 1
ATOM 1744 N N . LYS A 1 206 ? 4.608 7.356 -15.775 1.00 97.06 206 LYS A N 1
ATOM 1745 C CA . LYS A 1 206 ? 5.756 8.257 -15.968 1.00 97.06 206 LYS A CA 1
ATOM 1746 C C . LYS A 1 206 ? 7.072 7.631 -15.492 1.00 97.06 206 LYS A C 1
ATOM 1748 O O . LYS A 1 206 ? 8.103 7.774 -16.146 1.00 97.06 206 LYS A O 1
ATOM 1753 N N . PHE A 1 207 ? 7.049 6.926 -14.359 1.00 98.06 207 PHE A N 1
ATOM 1754 C CA . PHE A 1 207 ? 8.215 6.200 -13.857 1.00 98.06 207 PHE A CA 1
ATOM 1755 C C . PHE A 1 207 ? 8.662 5.094 -14.822 1.00 98.06 207 PHE A C 1
ATOM 1757 O O . PHE A 1 207 ? 9.853 4.981 -15.107 1.00 98.06 207 PHE A O 1
ATOM 1764 N N . LEU A 1 208 ? 7.730 4.294 -15.344 1.00 97.69 208 LEU A N 1
ATOM 1765 C CA . LEU A 1 208 ? 8.042 3.195 -16.259 1.00 97.69 208 LEU A CA 1
ATOM 1766 C C . LEU A 1 208 ? 8.595 3.696 -17.591 1.00 97.69 208 LEU A C 1
ATOM 1768 O O . LEU A 1 208 ? 9.568 3.128 -18.083 1.00 97.69 208 LEU A O 1
ATOM 1772 N N . GLU A 1 209 ? 8.024 4.761 -18.150 1.00 98.12 209 GLU A N 1
ATOM 1773 C CA . GLU A 1 209 ? 8.539 5.407 -19.365 1.00 98.12 209 GLU A CA 1
ATOM 1774 C C . GLU A 1 209 ? 9.978 5.891 -19.171 1.00 98.12 209 GLU A C 1
ATOM 1776 O O . GLU A 1 209 ? 10.854 5.591 -19.984 1.00 98.12 209 GLU A O 1
ATOM 1781 N N . TYR A 1 210 ? 10.238 6.570 -18.052 1.00 98.31 210 TYR A N 1
ATOM 1782 C CA . TYR A 1 210 ? 11.561 7.085 -17.717 1.00 98.31 210 TYR A CA 1
ATOM 1783 C C . TYR A 1 210 ? 12.586 5.962 -17.494 1.00 98.31 210 TYR A C 1
ATOM 1785 O O . TYR A 1 210 ? 13.686 5.996 -18.036 1.00 98.31 210 TYR A O 1
ATOM 1793 N N . VAL A 1 211 ? 12.244 4.920 -16.731 1.00 97.94 211 VAL A N 1
ATOM 1794 C CA . VAL A 1 211 ? 13.153 3.779 -16.528 1.00 97.94 211 VAL A CA 1
ATOM 1795 C C . VAL A 1 211 ? 13.427 3.056 -17.846 1.00 97.94 211 VAL A C 1
ATOM 1797 O O . VAL A 1 211 ? 14.572 2.693 -18.121 1.00 97.94 211 VAL A O 1
ATOM 1800 N N . TYR A 1 212 ? 12.403 2.865 -18.678 1.00 98.31 212 TYR A N 1
ATOM 1801 C CA . TYR A 1 212 ? 12.563 2.232 -19.982 1.00 98.31 212 TYR A CA 1
ATOM 1802 C C . TYR A 1 212 ? 13.523 3.022 -20.881 1.00 98.31 212 TYR A C 1
ATOM 1804 O O . TYR A 1 212 ? 14.432 2.423 -21.464 1.00 98.31 212 TYR A O 1
ATOM 1812 N N . SER A 1 213 ? 13.372 4.350 -20.963 1.00 98.06 213 SER A N 1
ATOM 1813 C CA . SER A 1 213 ? 14.252 5.195 -21.779 1.00 98.06 213 SER A CA 1
ATOM 1814 C C . SER A 1 213 ? 15.699 5.147 -21.292 1.00 98.06 213 SER A C 1
ATOM 1816 O O . SER A 1 213 ? 16.598 4.946 -22.107 1.00 98.06 213 SER A O 1
ATOM 1818 N N . LEU A 1 214 ? 15.939 5.190 -19.976 1.00 97.94 214 LEU A N 1
ATOM 1819 C CA . LEU A 1 214 ? 17.288 5.077 -19.413 1.00 97.94 214 LEU A CA 1
ATOM 1820 C C . LEU A 1 214 ? 18.009 3.793 -19.843 1.00 97.94 214 LEU A C 1
ATOM 1822 O O . LEU A 1 214 ? 19.188 3.840 -20.204 1.00 97.94 214 LEU A O 1
ATOM 1826 N N . PHE A 1 215 ? 17.322 2.647 -19.819 1.00 97.06 215 PHE A N 1
ATOM 1827 C CA . PHE A 1 215 ? 17.914 1.377 -20.245 1.00 97.06 215 PHE A CA 1
ATOM 1828 C C . PHE A 1 215 ? 18.097 1.296 -21.764 1.00 97.06 215 PHE A C 1
ATOM 1830 O O . PHE A 1 215 ? 19.125 0.790 -22.219 1.00 97.06 215 PHE A O 1
ATOM 1837 N N . LYS A 1 216 ? 17.148 1.801 -22.564 1.00 96.00 216 LYS A N 1
ATOM 1838 C CA . LYS A 1 216 ? 17.282 1.816 -24.034 1.00 96.00 216 LYS A CA 1
ATOM 1839 C C . LYS A 1 216 ? 18.403 2.734 -24.509 1.00 96.00 216 LYS A C 1
ATOM 1841 O O . LYS A 1 216 ? 19.151 2.361 -25.408 1.00 96.00 216 LYS A O 1
ATOM 1846 N N . GLU A 1 217 ? 18.568 3.878 -23.859 1.00 96.38 217 GLU A N 1
ATOM 1847 C CA . GLU A 1 217 ? 19.638 4.842 -24.125 1.00 96.38 217 GLU A CA 1
ATOM 1848 C C . GLU A 1 217 ? 20.969 4.456 -23.458 1.00 96.38 217 GLU A C 1
ATOM 1850 O O . GLU A 1 217 ? 21.956 5.174 -23.598 1.00 96.38 217 GLU A O 1
ATOM 1855 N N . LYS A 1 218 ? 21.020 3.322 -22.739 1.00 94.88 218 LYS A N 1
ATOM 1856 C CA . LYS A 1 218 ? 22.204 2.824 -22.014 1.00 94.88 218 LYS A CA 1
ATOM 1857 C C . LYS A 1 218 ? 22.778 3.832 -21.004 1.00 94.88 218 LYS A C 1
ATOM 1859 O O . LYS A 1 218 ? 23.974 3.816 -20.724 1.00 94.88 218 LYS A O 1
ATOM 1864 N N . LYS A 1 219 ? 21.927 4.692 -20.435 1.00 96.19 219 LYS A N 1
ATOM 1865 C CA . LYS A 1 219 ? 22.296 5.682 -19.406 1.00 96.19 219 LYS A CA 1
ATOM 1866 C C . LYS A 1 219 ? 22.513 5.064 -18.026 1.00 96.19 219 LYS A C 1
ATOM 1868 O O . LYS A 1 219 ? 23.165 5.669 -17.183 1.00 96.19 219 LYS A O 1
ATOM 1873 N N . VAL A 1 220 ? 21.966 3.872 -17.797 1.00 96.44 220 VAL A N 1
ATOM 1874 C CA . VAL A 1 220 ? 22.088 3.113 -16.548 1.00 96.44 220 VAL A CA 1
ATOM 1875 C C . VAL A 1 220 ? 22.447 1.664 -16.846 1.00 96.44 220 VAL A C 1
ATOM 1877 O O . VAL A 1 220 ? 22.073 1.118 -17.887 1.00 96.44 220 VAL A O 1
ATOM 1880 N N . ASN A 1 221 ? 23.164 1.034 -15.922 1.00 94.38 221 ASN A N 1
ATOM 1881 C CA . ASN A 1 221 ? 23.600 -0.354 -16.030 1.00 94.38 221 ASN A CA 1
ATOM 1882 C C . ASN A 1 221 ? 22.910 -1.286 -15.034 1.00 94.38 221 ASN A C 1
ATOM 1884 O O . ASN A 1 221 ? 23.010 -2.499 -15.193 1.00 94.38 221 ASN A O 1
ATOM 1888 N N . SER A 1 222 ? 22.219 -0.756 -14.027 1.00 95.44 222 SER A N 1
ATOM 1889 C CA . SER A 1 222 ? 21.579 -1.543 -12.973 1.00 95.44 222 SER A CA 1
ATOM 1890 C C . SER A 1 222 ? 20.213 -0.975 -12.583 1.00 95.44 222 SER A C 1
ATOM 1892 O O . SER A 1 222 ? 19.910 0.199 -12.813 1.00 95.44 222 SER A O 1
ATOM 1894 N N . ILE A 1 223 ? 19.366 -1.809 -11.970 1.00 94.19 223 ILE A N 1
ATOM 1895 C CA . ILE A 1 223 ? 18.035 -1.390 -11.502 1.00 94.19 223 ILE A CA 1
ATOM 1896 C C . ILE A 1 223 ? 18.169 -0.285 -10.440 1.00 94.19 223 ILE A C 1
ATOM 1898 O O . ILE A 1 223 ? 17.400 0.674 -10.446 1.00 94.19 223 ILE A O 1
ATOM 1902 N N . ILE A 1 224 ? 19.160 -0.379 -9.547 1.00 94.00 224 ILE A N 1
ATOM 1903 C CA . ILE A 1 224 ? 19.380 0.626 -8.498 1.00 94.00 224 ILE A CA 1
ATOM 1904 C C . ILE A 1 224 ? 19.758 2.001 -9.070 1.00 94.00 224 ILE A C 1
ATOM 1906 O O . ILE A 1 224 ? 19.283 3.016 -8.565 1.00 94.00 224 ILE A O 1
ATOM 1910 N N . GLU A 1 225 ? 20.558 2.048 -10.139 1.00 95.81 225 GLU A N 1
ATOM 1911 C CA . GLU A 1 225 ? 20.898 3.298 -10.831 1.00 95.81 225 GLU A CA 1
ATOM 1912 C C . GLU A 1 225 ? 19.653 3.936 -11.449 1.00 95.81 225 GLU A C 1
ATOM 1914 O O . GLU A 1 225 ? 19.412 5.127 -11.248 1.00 95.81 225 GLU A O 1
ATOM 1919 N N . ALA A 1 226 ? 18.819 3.136 -12.123 1.00 96.75 226 ALA A N 1
ATOM 1920 C CA . ALA A 1 226 ? 17.563 3.606 -12.703 1.00 96.75 226 ALA A CA 1
ATOM 1921 C C . ALA A 1 226 ? 16.626 4.203 -11.643 1.00 96.75 226 ALA A C 1
ATOM 1923 O O . ALA A 1 226 ? 16.054 5.272 -11.845 1.00 96.75 226 ALA A O 1
ATOM 1924 N N . ILE A 1 227 ? 16.514 3.550 -10.484 1.00 95.06 227 ILE A N 1
ATOM 1925 C CA . ILE A 1 227 ? 15.702 4.006 -9.347 1.00 95.06 227 ILE A CA 1
ATOM 1926 C C . ILE A 1 227 ? 16.241 5.308 -8.765 1.00 95.06 227 ILE A C 1
ATOM 1928 O O . ILE A 1 227 ? 15.457 6.211 -8.488 1.00 95.06 227 ILE A O 1
ATOM 1932 N N . HIS A 1 228 ? 17.555 5.425 -8.563 1.00 93.06 228 HIS A N 1
ATOM 1933 C CA . HIS A 1 228 ? 18.151 6.655 -8.037 1.00 93.06 228 HIS A CA 1
ATOM 1934 C C . HIS A 1 228 ? 17.962 7.831 -8.996 1.00 93.06 228 HIS A C 1
ATOM 1936 O O . HIS A 1 228 ? 17.616 8.927 -8.550 1.00 93.06 228 HIS A O 1
ATOM 1942 N N . SER A 1 229 ? 18.127 7.587 -10.297 1.00 94.88 229 SER A N 1
ATOM 1943 C CA . SER A 1 229 ? 17.877 8.581 -11.340 1.00 94.88 229 SER A CA 1
ATOM 1944 C C . SER A 1 229 ? 16.407 9.004 -11.349 1.00 94.88 229 SER A C 1
ATOM 1946 O O . SER A 1 229 ? 16.102 10.186 -11.238 1.00 94.88 229 SER A O 1
ATOM 1948 N N . ALA A 1 230 ? 15.482 8.038 -11.349 1.00 94.12 230 ALA A N 1
ATOM 1949 C CA . ALA A 1 230 ? 14.048 8.307 -11.325 1.00 94.12 230 ALA A CA 1
ATOM 1950 C C . ALA A 1 230 ? 13.613 9.036 -10.047 1.00 94.12 230 ALA A C 1
ATOM 1952 O O . ALA A 1 230 ? 12.796 9.948 -10.108 1.00 94.12 230 ALA A O 1
ATOM 1953 N N . LYS A 1 231 ? 14.182 8.686 -8.886 1.00 92.69 231 LYS A N 1
ATOM 1954 C CA . LYS A 1 231 ? 13.919 9.380 -7.619 1.00 92.69 231 LYS A CA 1
ATOM 1955 C C . LYS A 1 231 ? 14.222 10.872 -7.735 1.00 92.69 231 LYS A C 1
ATOM 1957 O O . LYS A 1 231 ? 13.404 11.689 -7.321 1.00 92.69 231 LYS A O 1
ATOM 1962 N N . LYS A 1 232 ? 15.398 11.202 -8.272 1.00 92.25 232 LYS A N 1
ATOM 1963 C CA . LYS A 1 232 ? 15.876 12.577 -8.413 1.00 92.25 232 LYS A CA 1
ATOM 1964 C C . LYS A 1 232 ? 15.065 13.337 -9.462 1.00 92.25 232 LYS A C 1
ATOM 1966 O O . LYS A 1 232 ? 14.520 14.391 -9.156 1.00 92.25 232 LYS A O 1
ATOM 1971 N N . ASP A 1 233 ? 14.949 12.781 -10.661 1.00 94.12 233 ASP A N 1
ATOM 1972 C CA . ASP A 1 233 ? 14.421 13.504 -11.822 1.00 94.12 233 ASP A CA 1
ATOM 1973 C C . ASP A 1 233 ? 12.888 13.562 -11.842 1.00 94.12 233 ASP A C 1
ATOM 1975 O O . ASP A 1 233 ? 12.305 14.482 -12.414 1.00 94.12 233 ASP A O 1
ATOM 1979 N N . LEU A 1 234 ? 12.217 12.606 -11.192 1.00 92.12 234 LEU A N 1
ATOM 1980 C CA . LEU A 1 234 ? 10.760 12.595 -11.036 1.00 92.12 234 LEU A CA 1
ATOM 1981 C C . LEU A 1 234 ? 10.302 13.073 -9.648 1.00 92.12 234 LEU A C 1
ATOM 1983 O O . LEU A 1 234 ? 9.105 13.032 -9.372 1.00 92.12 234 LEU A O 1
ATOM 1987 N N . ASN A 1 235 ? 11.227 13.524 -8.790 1.00 91.12 235 ASN A N 1
ATOM 1988 C CA . ASN A 1 235 ? 10.966 13.991 -7.423 1.00 91.12 235 ASN A CA 1
ATOM 1989 C C . ASN A 1 235 ? 10.132 12.999 -6.580 1.00 91.12 235 ASN A C 1
ATOM 1991 O O . ASN A 1 235 ? 9.124 13.354 -5.966 1.00 91.12 235 ASN A O 1
ATOM 1995 N N . LEU A 1 236 ? 10.527 11.723 -6.582 1.00 87.38 236 LEU A N 1
ATOM 1996 C CA . LEU A 1 236 ? 9.796 10.652 -5.896 1.00 87.38 236 LEU A CA 1
ATOM 1997 C C . LEU A 1 236 ? 10.334 10.407 -4.482 1.00 87.38 236 LEU A C 1
ATOM 1999 O O . LEU A 1 236 ? 11.523 10.559 -4.192 1.00 87.38 236 LEU A O 1
ATOM 2003 N N . THR A 1 237 ? 9.463 9.939 -3.588 1.00 88.94 237 THR A N 1
ATOM 2004 C CA . THR A 1 237 ? 9.859 9.560 -2.224 1.00 88.94 237 THR A CA 1
ATOM 2005 C C . THR A 1 237 ? 10.576 8.207 -2.189 1.00 88.94 237 THR A C 1
ATOM 2007 O O . THR A 1 237 ? 10.392 7.361 -3.065 1.00 88.94 237 THR A O 1
ATOM 2010 N N . ASN A 1 238 ? 11.333 7.949 -1.113 1.00 86.06 238 ASN A N 1
ATOM 2011 C CA . ASN A 1 238 ? 11.957 6.639 -0.867 1.00 86.06 238 ASN A CA 1
ATOM 2012 C C . ASN A 1 238 ? 10.938 5.487 -0.864 1.00 86.06 238 ASN A C 1
ATOM 2014 O O . ASN A 1 238 ? 11.252 4.389 -1.316 1.00 86.06 238 ASN A O 1
ATOM 2018 N N . LYS A 1 239 ? 9.719 5.737 -0.370 1.00 86.81 239 LYS A N 1
ATOM 2019 C CA . LYS A 1 239 ? 8.657 4.727 -0.297 1.00 86.81 239 LYS A CA 1
ATOM 2020 C C . LYS A 1 239 ? 8.190 4.307 -1.695 1.00 86.81 239 LYS A C 1
ATOM 2022 O O . LYS A 1 239 ? 8.104 3.114 -1.977 1.00 86.81 239 LYS A O 1
ATOM 2027 N N . VAL A 1 240 ? 7.962 5.284 -2.576 1.00 89.94 240 VAL A N 1
ATOM 2028 C CA . VAL A 1 240 ? 7.538 5.052 -3.966 1.00 89.94 240 VAL A CA 1
ATOM 2029 C C . VAL A 1 240 ? 8.602 4.272 -4.731 1.00 89.94 240 VAL A C 1
ATOM 2031 O O . VAL A 1 240 ? 8.324 3.203 -5.272 1.00 89.94 240 VAL A O 1
ATOM 2034 N N . VAL A 1 241 ? 9.844 4.759 -4.721 1.00 89.81 241 VAL A N 1
ATOM 2035 C CA . VAL A 1 241 ? 10.923 4.123 -5.491 1.00 89.81 241 VAL A CA 1
ATOM 2036 C C . VAL A 1 241 ? 11.334 2.766 -4.915 1.00 89.81 241 VAL A C 1
ATOM 2038 O O . VAL A 1 241 ? 11.758 1.889 -5.664 1.00 89.81 241 VAL A O 1
ATOM 2041 N N . GLY A 1 242 ? 11.146 2.555 -3.607 1.00 88.31 242 GLY A N 1
ATOM 2042 C CA . GLY A 1 242 ? 11.292 1.249 -2.966 1.00 88.31 242 GLY A CA 1
ATOM 2043 C C . GLY A 1 242 ? 10.282 0.227 -3.492 1.00 88.31 242 GLY A C 1
ATOM 2044 O O . GLY A 1 242 ? 10.681 -0.871 -3.880 1.00 88.31 242 GLY A O 1
ATOM 2045 N N . SER A 1 243 ? 9.000 0.603 -3.580 1.00 92.50 243 SER A N 1
ATOM 2046 C CA . SER A 1 243 ? 7.960 -0.251 -4.174 1.00 92.50 243 SER A CA 1
ATOM 2047 C C . SER A 1 243 ? 8.262 -0.575 -5.636 1.00 92.50 243 SER A C 1
ATOM 2049 O O . SER A 1 243 ? 8.321 -1.748 -6.018 1.00 92.50 243 SER A O 1
ATOM 2051 N N . PHE A 1 244 ? 8.512 0.455 -6.448 1.00 95.94 244 PHE A N 1
ATOM 2052 C CA . PHE A 1 244 ? 8.807 0.270 -7.865 1.00 95.94 244 PHE A CA 1
ATOM 2053 C C . PHE A 1 244 ? 10.059 -0.570 -8.083 1.00 95.94 244 PHE A C 1
ATOM 2055 O O . PHE A 1 244 ? 10.060 -1.437 -8.949 1.00 95.94 244 PHE A O 1
ATOM 2062 N N . GLY A 1 245 ? 11.101 -0.397 -7.272 1.00 93.94 245 GLY A N 1
ATOM 2063 C CA . GLY A 1 245 ? 12.308 -1.202 -7.393 1.00 93.94 245 GLY A CA 1
ATOM 2064 C C . GLY A 1 245 ? 12.085 -2.693 -7.171 1.00 93.94 245 GLY A C 1
ATOM 2065 O O . GLY A 1 245 ? 12.641 -3.511 -7.905 1.00 93.94 245 GLY A O 1
ATOM 2066 N N . ILE A 1 246 ? 11.233 -3.052 -6.210 1.00 92.50 246 ILE A N 1
ATOM 2067 C CA . ILE A 1 246 ? 10.836 -4.446 -5.993 1.00 92.50 246 ILE A CA 1
ATOM 2068 C C . ILE A 1 246 ? 10.071 -4.965 -7.219 1.00 92.50 246 ILE A C 1
ATOM 2070 O O . ILE A 1 246 ? 10.395 -6.041 -7.723 1.00 92.50 246 ILE A O 1
ATOM 2074 N N . ALA A 1 247 ? 9.114 -4.194 -7.739 1.00 94.19 247 ALA A N 1
ATOM 2075 C CA . ALA A 1 247 ? 8.338 -4.592 -8.912 1.00 94.19 247 ALA A CA 1
ATOM 2076 C C . ALA A 1 247 ? 9.207 -4.741 -10.175 1.00 94.19 247 ALA A C 1
ATOM 2078 O O . ALA A 1 247 ? 9.042 -5.704 -10.920 1.00 94.19 247 ALA A O 1
ATOM 2079 N N . LEU A 1 248 ? 10.193 -3.858 -10.380 1.00 94.56 248 LEU A N 1
ATOM 2080 C CA . LEU A 1 248 ? 11.183 -3.972 -11.455 1.00 94.56 248 LEU A CA 1
ATOM 2081 C C . LEU A 1 248 ? 11.983 -5.270 -11.336 1.00 94.56 248 LEU A C 1
ATOM 2083 O O . LEU A 1 248 ? 12.040 -6.035 -12.299 1.00 94.56 248 LEU A O 1
ATOM 2087 N N . LYS A 1 249 ? 12.548 -5.550 -10.154 1.00 91.12 249 LYS A N 1
ATOM 2088 C CA . LYS A 1 249 ? 13.338 -6.765 -9.900 1.00 91.12 249 LYS A CA 1
ATOM 2089 C C . LYS A 1 249 ? 12.551 -8.035 -10.222 1.00 91.12 249 LYS A C 1
ATOM 2091 O O . LYS A 1 249 ? 13.091 -8.953 -10.828 1.00 91.12 249 LYS A O 1
ATOM 2096 N N . PHE A 1 250 ? 11.284 -8.088 -9.820 1.00 89.25 250 PHE A N 1
ATOM 2097 C CA . PHE A 1 250 ? 10.434 -9.270 -9.978 1.00 89.25 250 PHE A CA 1
ATOM 2098 C C . PHE A 1 250 ? 9.559 -9.253 -11.240 1.00 89.25 250 PHE A C 1
ATOM 2100 O O . PHE A 1 250 ? 8.710 -10.129 -11.400 1.00 89.25 250 PHE A O 1
ATOM 2107 N N . SER A 1 251 ? 9.778 -8.301 -12.152 1.00 89.88 251 SER A N 1
ATOM 2108 C CA . SER A 1 251 ? 9.098 -8.259 -13.455 1.00 89.88 251 SER A CA 1
ATOM 2109 C C . SER A 1 251 ? 9.542 -9.383 -14.399 1.00 89.88 251 SER A C 1
ATOM 2111 O O . SER A 1 251 ? 8.840 -9.693 -15.355 1.00 89.88 251 SER A O 1
ATOM 2113 N N . GLY A 1 252 ? 10.722 -9.973 -14.168 1.00 87.88 252 GLY A N 1
ATOM 2114 C CA . GLY A 1 252 ? 11.299 -10.990 -15.054 1.00 87.88 252 GLY A CA 1
ATOM 2115 C C . GLY A 1 252 ? 11.752 -10.449 -16.416 1.00 87.88 252 GLY A C 1
ATOM 2116 O O . GLY A 1 252 ? 11.955 -11.227 -17.340 1.00 87.88 252 GLY A O 1
ATOM 2117 N N . LYS A 1 253 ? 11.882 -9.123 -16.574 1.00 92.56 253 LYS A N 1
ATOM 2118 C CA . LYS A 1 253 ? 12.315 -8.486 -17.836 1.00 92.56 253 LYS A CA 1
ATOM 2119 C C . LYS A 1 253 ? 13.774 -8.032 -17.842 1.00 92.56 253 LYS A C 1
ATOM 2121 O O . LYS A 1 253 ? 14.264 -7.573 -18.871 1.00 92.56 253 LYS A O 1
ATOM 2126 N N . PHE A 1 254 ? 14.466 -8.158 -16.716 1.00 92.44 254 PHE A N 1
ATOM 2127 C CA . PHE A 1 254 ? 15.882 -7.831 -16.592 1.00 92.44 254 PHE A CA 1
ATOM 2128 C C . PHE A 1 254 ? 16.709 -9.110 -16.598 1.00 92.44 254 PHE A C 1
ATOM 2130 O O . PHE A 1 254 ? 16.461 -9.995 -15.785 1.00 92.44 254 PHE A O 1
ATOM 2137 N N . LEU A 1 255 ? 17.697 -9.169 -17.486 1.00 91.38 255 LEU A N 1
ATOM 2138 C CA . LEU A 1 255 ? 18.654 -10.269 -17.576 1.00 91.38 255 LEU A CA 1
ATOM 2139 C C . LEU A 1 255 ? 20.043 -9.764 -17.204 1.00 91.38 255 LEU A C 1
ATOM 2141 O O . LEU A 1 255 ? 20.426 -8.651 -17.587 1.00 91.38 255 LEU A O 1
ATOM 2145 N N . GLY A 1 256 ? 20.789 -10.565 -16.448 1.00 90.06 256 GLY A N 1
ATOM 2146 C CA . GLY A 1 256 ? 22.176 -10.271 -16.120 1.00 90.06 256 GLY A CA 1
ATOM 2147 C C . GLY A 1 256 ? 23.016 -10.190 -17.389 1.00 90.06 256 GLY A C 1
ATOM 2148 O O . GLY A 1 256 ? 22.843 -10.981 -18.317 1.00 90.06 256 GLY A O 1
ATOM 2149 N N . LYS A 1 257 ? 23.951 -9.237 -17.456 1.00 87.38 257 LYS A N 1
ATOM 2150 C CA . LYS A 1 257 ? 24.903 -9.162 -18.585 1.00 87.38 257 LYS A CA 1
ATOM 2151 C C . LYS A 1 257 ? 25.810 -10.398 -18.683 1.00 87.38 257 LYS A C 1
ATOM 2153 O O . LYS A 1 257 ? 26.403 -10.629 -19.728 1.00 87.38 257 LYS A O 1
ATOM 2158 N N . ASP A 1 258 ? 25.895 -11.171 -17.608 1.00 82.31 258 ASP A N 1
ATOM 2159 C CA . ASP A 1 258 ? 26.552 -12.475 -17.506 1.00 82.31 258 ASP A CA 1
ATOM 2160 C C . ASP A 1 258 ? 25.661 -13.654 -17.948 1.00 82.31 258 ASP A C 1
ATOM 2162 O O . ASP A 1 258 ? 26.102 -14.798 -17.907 1.00 82.31 258 ASP A O 1
ATOM 2166 N N . GLY A 1 259 ? 24.419 -13.393 -18.369 1.00 75.81 259 GLY A N 1
ATOM 2167 C CA . GLY A 1 259 ? 23.444 -14.414 -18.755 1.00 75.81 259 GLY A CA 1
ATOM 2168 C C . GLY A 1 259 ? 22.639 -14.992 -17.589 1.00 75.81 259 GLY A C 1
ATOM 2169 O O . GLY A 1 259 ? 21.900 -15.949 -17.795 1.00 75.81 259 GLY A O 1
ATOM 2170 N N . SER A 1 260 ? 22.759 -14.441 -16.376 1.00 76.69 260 SER A N 1
ATOM 2171 C CA . SER A 1 260 ? 21.984 -14.905 -15.222 1.00 76.69 260 SER A CA 1
ATOM 2172 C C . SER A 1 260 ? 20.520 -14.447 -15.263 1.00 76.69 260 SER A C 1
ATOM 2174 O O . SER A 1 260 ? 20.214 -13.271 -15.483 1.00 76.69 260 SER A O 1
ATOM 2176 N N . ASP A 1 261 ? 19.609 -15.379 -14.971 1.00 67.94 261 ASP A N 1
ATOM 2177 C CA . ASP A 1 261 ? 18.172 -15.097 -14.829 1.00 67.94 261 ASP A CA 1
ATOM 2178 C C . ASP A 1 261 ? 17.831 -14.476 -13.463 1.00 67.94 261 ASP A C 1
ATOM 2180 O O . ASP A 1 261 ? 16.834 -13.768 -13.307 1.00 67.94 261 ASP A O 1
ATOM 2184 N N . TYR A 1 262 ? 18.667 -14.716 -12.445 1.00 75.69 262 TYR A N 1
ATOM 2185 C CA . TYR A 1 262 ? 18.506 -14.113 -11.125 1.00 75.69 262 TYR A CA 1
ATOM 2186 C C . TYR A 1 262 ? 19.322 -12.825 -11.002 1.00 75.69 262 TYR A C 1
ATOM 2188 O O . TYR A 1 262 ? 20.534 -12.848 -10.790 1.00 75.69 262 TYR A O 1
ATOM 2196 N N . VAL A 1 263 ? 18.631 -11.686 -11.046 1.00 81.31 263 VAL A N 1
ATOM 2197 C CA . VAL A 1 263 ? 19.260 -10.364 -10.962 1.00 81.31 263 VAL A CA 1
ATOM 2198 C C . VAL A 1 263 ? 19.040 -9.711 -9.595 1.00 81.31 263 VAL A C 1
ATOM 2200 O O . VAL A 1 263 ? 17.922 -9.589 -9.083 1.00 81.31 263 VAL A O 1
ATOM 2203 N N . SER A 1 264 ? 20.130 -9.263 -8.967 1.00 84.94 264 SER A N 1
ATOM 2204 C CA . SER A 1 264 ? 20.057 -8.382 -7.799 1.00 84.94 264 SER A CA 1
ATOM 2205 C C . SER A 1 264 ? 19.851 -6.929 -8.242 1.00 84.94 264 SER A C 1
ATOM 2207 O O . SER A 1 264 ? 20.115 -6.576 -9.387 1.00 84.94 264 SER A O 1
ATOM 2209 N N . MET A 1 265 ? 19.453 -6.045 -7.321 1.00 86.75 265 MET A N 1
ATOM 2210 C CA . MET A 1 265 ? 19.252 -4.618 -7.629 1.00 86.75 265 MET A CA 1
ATOM 2211 C C . MET A 1 265 ? 20.507 -3.932 -8.192 1.00 86.75 265 MET A C 1
ATOM 2213 O O . MET A 1 265 ? 20.391 -2.963 -8.939 1.00 86.75 265 MET A O 1
ATOM 2217 N N . LYS A 1 266 ? 21.695 -4.415 -7.802 1.00 88.69 266 LYS A N 1
ATOM 2218 C CA . LYS A 1 266 ? 23.003 -3.863 -8.186 1.00 88.69 266 LYS A CA 1
ATOM 2219 C C . LYS A 1 266 ? 23.654 -4.620 -9.345 1.00 88.69 266 LYS A C 1
ATOM 2221 O O . LYS A 1 266 ? 24.674 -4.167 -9.851 1.00 88.69 266 LYS A O 1
ATOM 2226 N N . THR A 1 267 ? 23.108 -5.774 -9.731 1.00 87.50 267 THR A N 1
ATOM 2227 C CA . THR A 1 267 ? 23.667 -6.577 -10.820 1.00 87.50 267 THR A CA 1
ATOM 2228 C C . THR A 1 267 ? 23.589 -5.768 -12.118 1.00 87.50 267 THR A C 1
ATOM 2230 O O . THR A 1 267 ? 22.550 -5.153 -12.377 1.00 87.50 267 THR A O 1
ATOM 2233 N N . PRO A 1 268 ? 24.654 -5.744 -12.938 1.00 92.62 268 PRO A N 1
ATOM 2234 C CA . PRO A 1 268 ? 24.579 -5.186 -14.276 1.00 92.62 268 PRO A CA 1
ATOM 2235 C C . PRO A 1 268 ? 23.587 -5.970 -15.139 1.00 92.62 268 PRO A C 1
ATOM 2237 O O . PRO A 1 268 ? 23.741 -7.178 -15.318 1.00 92.62 268 PRO A O 1
ATOM 2240 N N . VAL A 1 269 ? 22.589 -5.289 -15.695 1.00 94.31 269 VAL A N 1
ATOM 2241 C CA . VAL A 1 269 ? 21.493 -5.915 -16.447 1.00 94.31 269 VAL A CA 1
ATOM 2242 C C . VAL A 1 269 ? 21.228 -5.219 -17.776 1.00 94.31 269 VAL A C 1
ATOM 2244 O O . VAL A 1 269 ? 21.648 -4.082 -18.003 1.00 94.31 269 VAL A O 1
ATOM 2247 N N . TYR A 1 270 ? 20.498 -5.903 -18.650 1.00 92.75 270 TYR A N 1
ATOM 2248 C CA . TYR A 1 270 ? 19.808 -5.309 -19.790 1.00 92.75 270 TYR A CA 1
ATOM 2249 C C . TYR A 1 270 ? 18.302 -5.568 -19.693 1.00 92.75 270 TYR A C 1
ATOM 2251 O O . TYR A 1 270 ? 17.860 -6.589 -19.165 1.00 92.75 270 TYR A O 1
ATOM 2259 N N . LEU A 1 271 ? 17.508 -4.620 -20.197 1.00 94.31 271 LEU A N 1
ATOM 2260 C CA . LEU A 1 271 ? 16.055 -4.748 -20.275 1.00 94.31 271 LEU A CA 1
ATOM 2261 C C . LEU A 1 271 ? 15.669 -5.497 -21.558 1.00 94.31 271 LEU A C 1
ATOM 2263 O O . LEU A 1 271 ? 15.710 -4.926 -22.655 1.00 94.31 271 LEU A O 1
ATOM 2267 N N . ASN A 1 272 ? 15.283 -6.763 -21.410 1.00 91.62 272 ASN A N 1
ATOM 2268 C CA . ASN A 1 272 ? 14.931 -7.668 -22.502 1.00 91.62 272 ASN A CA 1
ATOM 2269 C C . ASN A 1 272 ? 13.419 -7.673 -22.782 1.00 91.62 272 ASN A C 1
ATOM 2271 O O . ASN A 1 272 ? 12.732 -8.676 -22.606 1.00 91.62 272 ASN A O 1
ATOM 2275 N N . ALA A 1 273 ? 12.888 -6.507 -23.144 1.00 94.44 273 ALA A N 1
ATOM 2276 C CA . ALA A 1 273 ? 11.481 -6.327 -23.488 1.00 94.44 273 ALA A CA 1
ATOM 2277 C C . ALA A 1 273 ? 11.281 -5.079 -24.355 1.00 94.44 273 ALA A C 1
ATOM 2279 O O . ALA A 1 273 ? 12.090 -4.133 -24.315 1.00 94.44 273 ALA A O 1
ATOM 2280 N N . ASN A 1 274 ? 10.181 -5.047 -25.107 1.00 96.75 274 ASN A N 1
ATOM 2281 C CA . ASN A 1 274 ? 9.618 -3.781 -25.578 1.00 96.75 274 ASN A CA 1
ATOM 2282 C C . ASN A 1 274 ? 8.860 -3.067 -24.439 1.00 96.75 274 ASN A C 1
ATOM 2284 O O . ASN A 1 274 ? 8.655 -3.624 -23.358 1.00 96.75 274 ASN A O 1
ATOM 2288 N N . PHE A 1 275 ? 8.469 -1.809 -24.655 1.00 96.81 275 PHE A N 1
ATOM 2289 C CA . PHE A 1 275 ? 7.852 -0.999 -23.599 1.00 96.81 275 PHE A CA 1
ATOM 2290 C C . PHE A 1 275 ? 6.534 -1.594 -23.086 1.00 96.81 275 PHE A C 1
ATOM 2292 O O . PHE A 1 275 ? 6.307 -1.632 -21.879 1.00 96.81 275 PHE A O 1
ATOM 2299 N N . ASN A 1 276 ? 5.693 -2.113 -23.983 1.00 96.00 276 ASN A N 1
ATOM 2300 C CA . ASN A 1 276 ? 4.395 -2.674 -23.611 1.00 96.00 276 ASN A CA 1
ATOM 2301 C C . ASN A 1 276 ? 4.551 -3.943 -22.767 1.00 96.00 276 ASN A C 1
ATOM 2303 O O . ASN A 1 276 ? 3.888 -4.080 -21.739 1.00 96.00 276 ASN A O 1
ATOM 2307 N N . GLU A 1 277 ? 5.460 -4.838 -23.154 1.00 95.75 277 GLU A N 1
ATOM 2308 C CA . GLU A 1 277 ? 5.796 -6.044 -22.388 1.00 95.75 277 GLU A CA 1
ATOM 2309 C C . GLU A 1 277 ? 6.373 -5.708 -21.013 1.00 95.75 277 GLU A C 1
ATOM 2311 O O . GLU A 1 277 ? 6.013 -6.334 -20.017 1.00 95.75 277 GLU A O 1
ATOM 2316 N N . PHE A 1 278 ? 7.262 -4.715 -20.951 1.00 96.75 278 PHE A N 1
ATOM 2317 C CA . PHE A 1 278 ? 7.834 -4.231 -19.699 1.00 96.75 278 PHE A CA 1
ATOM 2318 C C . PHE A 1 278 ? 6.753 -3.668 -18.772 1.00 96.75 278 PHE A C 1
ATOM 2320 O O . PHE A 1 278 ? 6.677 -4.054 -17.604 1.00 96.75 278 PHE A O 1
ATOM 2327 N N . LYS A 1 279 ? 5.871 -2.817 -19.306 1.00 96.81 279 LYS A N 1
ATOM 2328 C CA . LYS A 1 279 ? 4.756 -2.227 -18.562 1.00 96.81 279 LYS A CA 1
ATOM 2329 C C . LYS A 1 279 ? 3.815 -3.298 -18.013 1.00 96.81 279 LYS A C 1
ATOM 2331 O O . LYS A 1 279 ? 3.534 -3.295 -16.817 1.00 96.81 279 LYS A O 1
ATOM 2336 N N . ILE A 1 280 ? 3.377 -4.238 -18.857 1.00 96.81 280 ILE A N 1
ATOM 2337 C CA . ILE A 1 280 ? 2.500 -5.346 -18.444 1.00 96.81 280 ILE A CA 1
ATOM 2338 C C . ILE A 1 280 ? 3.164 -6.178 -17.344 1.00 96.81 280 ILE A C 1
ATOM 2340 O O . ILE A 1 280 ? 2.513 -6.490 -16.352 1.00 96.81 280 ILE A O 1
ATOM 2344 N N . ALA A 1 281 ? 4.452 -6.500 -17.471 1.00 94.81 281 ALA A N 1
ATOM 2345 C CA . ALA A 1 281 ? 5.156 -7.320 -16.488 1.00 94.81 281 ALA A CA 1
ATOM 2346 C C . ALA A 1 281 ? 5.267 -6.649 -15.109 1.00 94.81 281 ALA A C 1
ATOM 2348 O O . ALA A 1 281 ? 5.113 -7.313 -14.080 1.00 94.81 281 ALA A O 1
ATOM 2349 N N . VAL A 1 282 ? 5.493 -5.332 -15.070 1.00 95.94 282 VAL A N 1
ATOM 2350 C CA . VAL A 1 282 ? 5.511 -4.578 -13.807 1.00 95.94 282 VAL A CA 1
ATOM 2351 C C . VAL A 1 282 ? 4.107 -4.455 -13.210 1.00 95.94 282 VAL A C 1
ATOM 2353 O O . VAL A 1 282 ? 3.935 -4.628 -12.007 1.00 95.94 282 VAL A O 1
ATOM 2356 N N . GLU A 1 283 ? 3.079 -4.208 -14.018 1.00 96.19 283 GLU A N 1
ATOM 2357 C CA . GLU A 1 283 ? 1.689 -4.163 -13.538 1.00 96.19 283 GLU A CA 1
ATOM 2358 C C . GLU A 1 283 ? 1.217 -5.528 -13.016 1.00 96.19 283 GLU A C 1
ATOM 2360 O O . GLU A 1 283 ? 0.569 -5.614 -11.967 1.00 96.19 283 GLU A O 1
ATOM 2365 N N . ALA A 1 284 ? 1.611 -6.605 -13.698 1.00 95.88 284 ALA A N 1
ATOM 2366 C CA . ALA A 1 284 ? 1.323 -7.979 -13.313 1.00 95.88 284 ALA A CA 1
ATOM 2367 C C . ALA A 1 284 ? 1.867 -8.305 -11.919 1.00 95.88 284 ALA A C 1
ATOM 2369 O O . ALA A 1 284 ? 1.213 -9.020 -11.162 1.00 95.88 284 ALA A O 1
ATOM 2370 N N . PHE A 1 285 ? 3.023 -7.753 -11.535 1.00 94.50 285 PHE A N 1
ATOM 2371 C CA . PHE A 1 285 ? 3.584 -7.939 -10.196 1.00 94.50 285 PHE A CA 1
ATOM 2372 C C . PHE A 1 285 ? 2.608 -7.515 -9.083 1.00 94.50 285 PHE A C 1
ATOM 2374 O O . PHE A 1 285 ? 2.410 -8.269 -8.128 1.00 94.50 285 PHE A O 1
ATOM 2381 N N . TYR A 1 286 ? 1.950 -6.361 -9.225 1.00 95.00 286 TYR A N 1
ATOM 2382 C CA . TYR A 1 286 ? 1.011 -5.851 -8.219 1.00 95.00 286 TYR A CA 1
ATOM 2383 C C . TYR A 1 286 ? -0.305 -6.633 -8.170 1.00 95.00 286 TYR A C 1
ATOM 2385 O O . TYR A 1 286 ? -0.887 -6.834 -7.104 1.00 95.00 286 TYR A O 1
ATOM 2393 N N . ILE A 1 287 ? -0.780 -7.122 -9.315 1.00 95.19 287 ILE A N 1
ATOM 2394 C CA . ILE A 1 287 ? -1.964 -7.990 -9.354 1.00 95.19 287 ILE A CA 1
ATOM 2395 C C . ILE A 1 287 ? -1.638 -9.342 -8.706 1.00 95.19 287 ILE A C 1
ATOM 2397 O O . ILE A 1 287 ? -2.416 -9.854 -7.897 1.00 95.19 287 ILE A O 1
ATOM 2401 N N . LYS A 1 288 ? -0.446 -9.888 -8.975 1.00 93.06 288 LYS A N 1
ATOM 2402 C CA . LYS A 1 288 ? 0.040 -11.120 -8.343 1.00 93.06 288 LYS A CA 1
ATOM 2403 C C . LYS A 1 288 ? 0.180 -10.996 -6.834 1.00 93.06 288 LYS A C 1
ATOM 2405 O O . LYS A 1 288 ? -0.106 -11.970 -6.143 1.00 93.06 288 LYS A O 1
ATOM 2410 N N . SER A 1 289 ? 0.611 -9.850 -6.301 1.00 91.69 289 SER A N 1
ATOM 2411 C CA . SER A 1 289 ? 0.696 -9.684 -4.843 1.00 91.69 289 SER A CA 1
ATOM 2412 C C . SER A 1 289 ? -0.672 -9.827 -4.176 1.00 91.69 289 SER A C 1
ATOM 2414 O O . SER A 1 289 ? -0.757 -10.510 -3.162 1.00 91.69 289 SER A O 1
ATOM 2416 N N . ILE A 1 290 ? -1.735 -9.300 -4.797 1.00 92.44 290 ILE A N 1
ATOM 2417 C CA . ILE A 1 290 ? -3.112 -9.459 -4.304 1.00 92.44 290 ILE A CA 1
ATOM 2418 C C . ILE A 1 290 ? -3.548 -10.927 -4.399 1.00 92.44 290 ILE A C 1
ATOM 2420 O O . ILE A 1 290 ? -3.962 -11.521 -3.405 1.00 92.44 290 ILE A O 1
ATOM 2424 N N . LEU A 1 291 ? -3.407 -11.535 -5.582 1.00 92.50 291 LEU A N 1
ATOM 2425 C CA . LEU A 1 291 ? -3.874 -12.904 -5.842 1.00 92.50 291 LEU A CA 1
ATOM 2426 C C . LEU A 1 291 ? -3.129 -13.977 -5.026 1.00 92.50 291 LEU A C 1
ATOM 2428 O O . LEU A 1 291 ? -3.651 -15.070 -4.815 1.00 92.50 291 LEU A O 1
ATOM 2432 N N . LYS A 1 292 ? -1.909 -13.691 -4.553 1.00 89.81 292 LYS A N 1
ATOM 2433 C CA . LYS A 1 292 ? -1.152 -14.579 -3.650 1.00 89.81 292 LYS A CA 1
ATOM 2434 C C . LYS A 1 292 ? -1.767 -14.698 -2.256 1.00 89.81 292 LYS A C 1
ATOM 2436 O O . LYS A 1 292 ? -1.495 -15.702 -1.580 1.00 89.81 292 LYS A O 1
ATOM 2441 N N . ASP A 1 293 ? -2.544 -13.695 -1.855 1.00 86.19 293 ASP A N 1
ATOM 2442 C CA . ASP A 1 293 ? -3.158 -13.575 -0.536 1.00 86.19 293 ASP A CA 1
ATOM 2443 C C . ASP A 1 293 ? -4.655 -13.890 -0.550 1.00 86.19 293 ASP A C 1
ATOM 2445 O O . ASP A 1 293 ? -5.172 -14.389 0.452 1.00 86.19 293 ASP A O 1
ATOM 2449 N N . GLU A 1 294 ? -5.356 -13.597 -1.648 1.00 87.62 294 GLU A N 1
ATOM 2450 C CA . GLU A 1 294 ? -6.786 -13.872 -1.778 1.00 87.62 294 GLU A CA 1
ATOM 2451 C C . GLU A 1 294 ? -7.260 -14.040 -3.228 1.00 87.62 294 GLU A C 1
ATOM 2453 O O . GLU A 1 294 ? -6.790 -13.369 -4.144 1.00 87.62 294 GLU A O 1
ATOM 2458 N N . ASP A 1 295 ? -8.252 -14.913 -3.414 1.00 91.62 295 ASP A N 1
ATOM 2459 C CA . ASP A 1 295 ? -8.942 -15.088 -4.691 1.00 91.62 295 ASP A CA 1
ATOM 2460 C C . ASP A 1 295 ? -9.766 -13.833 -5.033 1.00 91.62 295 ASP A C 1
ATOM 2462 O O . ASP A 1 295 ? -10.538 -13.329 -4.210 1.00 91.62 295 ASP A O 1
ATOM 2466 N N . ILE A 1 296 ? -9.674 -13.356 -6.276 1.00 92.69 296 ILE A N 1
ATOM 2467 C CA . ILE A 1 296 ? -10.434 -12.187 -6.739 1.00 92.69 296 ILE A CA 1
ATOM 2468 C C . ILE A 1 296 ? -11.723 -12.660 -7.409 1.00 92.69 296 ILE A C 1
ATOM 2470 O O . ILE A 1 296 ? -11.699 -13.275 -8.472 1.00 92.69 296 ILE A O 1
ATOM 2474 N N . HIS A 1 297 ? -12.870 -12.337 -6.813 1.00 92.38 297 HIS A N 1
ATOM 2475 C CA . HIS A 1 297 ? -14.169 -12.527 -7.461 1.00 92.38 297 HIS A CA 1
ATOM 2476 C C . HIS A 1 297 ? -14.335 -11.530 -8.625 1.00 92.38 297 HIS A C 1
ATOM 2478 O O . HIS A 1 297 ? -14.031 -10.351 -8.465 1.00 92.38 297 HIS A O 1
ATOM 2484 N N . GLU A 1 298 ? -14.923 -11.946 -9.753 1.00 92.69 298 GLU A N 1
ATOM 2485 C CA . GLU A 1 298 ? -15.191 -11.082 -10.927 1.00 92.69 298 GLU A CA 1
ATOM 2486 C C . GLU A 1 298 ? -15.858 -9.733 -10.609 1.00 92.69 298 GLU A C 1
ATOM 2488 O O . GLU A 1 298 ? -15.425 -8.689 -11.084 1.00 92.69 298 GLU A O 1
ATOM 2493 N N . LYS A 1 299 ? -16.894 -9.731 -9.761 1.00 90.88 299 LYS A N 1
ATOM 2494 C CA . LYS A 1 299 ? -17.579 -8.517 -9.291 1.00 90.88 299 LYS A CA 1
ATOM 2495 C C . LYS A 1 299 ? -16.656 -7.508 -8.594 1.00 90.88 299 LYS A C 1
ATOM 2497 O O . LYS A 1 299 ? -16.994 -6.333 -8.544 1.00 90.88 299 LYS A O 1
ATOM 2502 N N . ASN A 1 300 ? -15.506 -7.945 -8.081 1.00 89.69 300 ASN A N 1
ATOM 2503 C CA . ASN A 1 300 ? -14.533 -7.089 -7.403 1.00 89.69 300 ASN A CA 1
ATOM 2504 C C . ASN A 1 300 ? -13.437 -6.562 -8.348 1.00 89.69 300 ASN A C 1
ATOM 2506 O O . ASN A 1 300 ? -12.593 -5.785 -7.902 1.00 89.69 300 ASN A O 1
ATOM 2510 N N . LEU A 1 301 ? -13.436 -6.929 -9.637 1.00 94.38 301 LEU A N 1
ATOM 2511 C CA . LEU A 1 301 ? -12.463 -6.418 -10.613 1.00 94.38 301 LEU A CA 1
ATOM 2512 C C . LEU A 1 301 ? -12.423 -4.879 -10.694 1.00 94.38 301 LEU A C 1
ATOM 2514 O O . LEU A 1 301 ? -11.315 -4.344 -10.744 1.00 94.38 301 LEU A O 1
ATOM 2518 N N . PRO A 1 302 ? -13.549 -4.135 -10.641 1.00 93.56 302 PRO A N 1
ATOM 2519 C CA . PRO A 1 302 ? -13.497 -2.671 -10.614 1.00 93.56 302 PRO A CA 1
ATOM 2520 C C . PRO A 1 302 ? -12.729 -2.121 -9.404 1.00 93.56 302 PRO A C 1
ATOM 2522 O O . PRO A 1 302 ? -11.992 -1.148 -9.532 1.00 93.56 302 PRO A O 1
ATOM 2525 N N . ILE A 1 303 ? -12.827 -2.783 -8.245 1.00 91.38 303 ILE A N 1
ATOM 2526 C CA . ILE A 1 303 ? -12.123 -2.388 -7.014 1.00 91.38 303 ILE A CA 1
ATOM 2527 C C . ILE A 1 303 ? -10.614 -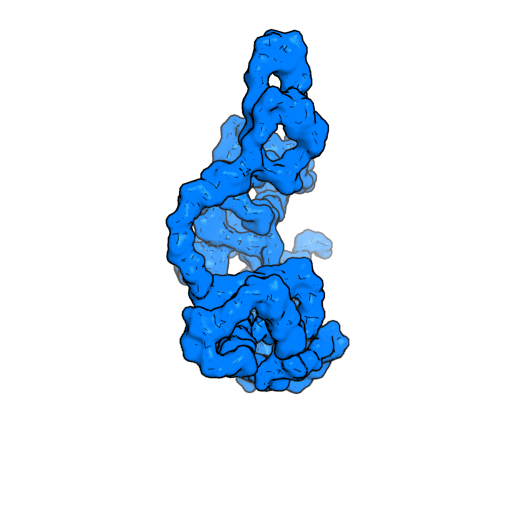2.616 -7.165 1.00 91.38 303 ILE A C 1
ATOM 2529 O O . ILE A 1 303 ? -9.811 -1.749 -6.821 1.00 91.38 303 ILE A O 1
ATOM 2533 N N . VAL A 1 304 ? -10.222 -3.767 -7.721 1.00 93.69 304 VAL A N 1
ATOM 2534 C CA . VAL A 1 304 ? -8.816 -4.076 -8.035 1.00 93.69 304 VAL A CA 1
ATOM 2535 C C . VAL A 1 304 ? -8.268 -3.056 -9.025 1.00 93.69 304 VAL A C 1
ATOM 2537 O O . VAL A 1 304 ? -7.182 -2.515 -8.827 1.00 93.69 304 VAL A O 1
ATOM 2540 N N . SER A 1 305 ? -9.040 -2.748 -10.065 1.00 95.44 305 SER A N 1
ATOM 2541 C CA . SER A 1 305 ? -8.647 -1.767 -11.065 1.00 95.44 305 SER A CA 1
ATOM 2542 C C . SER A 1 305 ? -8.472 -0.380 -10.452 1.00 95.44 305 SER A C 1
ATOM 2544 O O . SER A 1 305 ? -7.477 0.293 -10.722 1.00 95.44 305 SER A O 1
ATOM 2546 N N . LYS A 1 306 ? -9.378 0.032 -9.559 1.00 91.69 306 LYS A N 1
ATOM 2547 C CA . LYS A 1 306 ? -9.270 1.314 -8.862 1.00 91.69 306 LYS A CA 1
ATOM 2548 C C . LYS A 1 306 ? -8.003 1.374 -8.012 1.00 91.69 306 LYS A C 1
ATOM 2550 O O . LYS A 1 306 ? -7.309 2.383 -8.049 1.00 91.69 306 LYS A O 1
ATOM 2555 N N . TYR A 1 307 ? -7.664 0.293 -7.315 1.00 91.50 307 TYR A N 1
ATOM 2556 C CA . TYR A 1 307 ? -6.448 0.211 -6.505 1.00 91.50 307 TYR A CA 1
ATOM 2557 C C . TYR A 1 307 ? -5.161 0.259 -7.343 1.00 91.50 307 TYR A C 1
ATOM 2559 O O . TYR A 1 307 ? -4.235 0.995 -7.012 1.00 91.50 307 TYR A O 1
ATOM 2567 N N . ILE A 1 308 ? -5.095 -0.501 -8.440 1.00 93.75 308 ILE A N 1
ATOM 2568 C CA . ILE A 1 308 ? -3.878 -0.601 -9.258 1.00 93.75 308 ILE A CA 1
ATOM 2569 C C . ILE A 1 308 ? -3.723 0.588 -10.210 1.00 93.75 308 ILE A C 1
ATOM 2571 O O . ILE A 1 308 ? -2.606 1.044 -10.427 1.00 93.75 308 ILE A O 1
ATOM 2575 N N . TYR A 1 309 ? -4.808 1.081 -10.805 1.00 94.12 309 TYR A N 1
ATOM 2576 C CA . TYR A 1 309 ? -4.787 2.016 -11.939 1.00 94.12 309 TYR A CA 1
ATOM 2577 C C . TYR A 1 309 ? -5.506 3.343 -11.666 1.00 94.12 309 TYR A C 1
ATOM 2579 O O . TYR A 1 309 ? -5.557 4.191 -12.551 1.00 94.12 309 TYR A O 1
ATOM 2587 N N . ASN A 1 310 ? -6.087 3.534 -10.479 1.00 91.88 310 ASN A N 1
ATOM 2588 C CA . ASN A 1 310 ? -6.932 4.686 -10.146 1.00 91.88 310 ASN A CA 1
ATOM 2589 C C . ASN A 1 310 ? -8.186 4.848 -11.042 1.00 91.88 310 ASN A C 1
ATOM 2591 O O . ASN A 1 310 ? -8.767 5.930 -11.117 1.00 91.88 310 ASN A O 1
ATOM 2595 N N . THR A 1 311 ? -8.668 3.766 -11.670 1.00 92.38 311 THR A N 1
ATOM 2596 C CA . THR A 1 311 ? -9.876 3.755 -12.521 1.00 92.38 311 THR A CA 1
ATOM 2597 C C . THR A 1 311 ? -10.750 2.528 -12.274 1.00 92.38 311 THR A C 1
ATOM 2599 O O . THR A 1 311 ? -10.237 1.441 -12.030 1.00 92.38 311 THR A O 1
ATOM 2602 N N . GLU A 1 312 ? -12.071 2.675 -12.379 1.00 87.94 312 GLU A N 1
ATOM 2603 C CA . GLU A 1 312 ? -13.021 1.553 -12.277 1.00 87.94 312 GLU A CA 1
ATOM 2604 C C . GLU A 1 312 ? -13.094 0.710 -13.564 1.00 87.94 312 GLU A C 1
ATOM 2606 O O . GLU A 1 312 ? -13.618 -0.403 -13.549 1.00 87.94 312 GLU A O 1
ATOM 2611 N N . SER A 1 313 ? -12.541 1.209 -14.678 1.00 95.38 313 SER A N 1
ATOM 2612 C CA . SER A 1 313 ? -12.508 0.484 -15.953 1.00 95.38 313 SER A CA 1
ATOM 2613 C C . SER A 1 313 ? -11.619 -0.755 -15.873 1.00 95.38 313 SER A C 1
ATOM 2615 O O . SER A 1 313 ? -10.407 -0.652 -15.705 1.00 95.38 313 SER A O 1
ATOM 2617 N N . THR A 1 314 ? -12.197 -1.935 -16.089 1.00 95.81 314 THR A N 1
ATOM 2618 C CA . THR A 1 314 ? -11.491 -3.220 -15.968 1.00 95.81 314 THR A CA 1
ATOM 2619 C C . THR A 1 314 ? -10.696 -3.615 -17.210 1.00 95.81 314 THR A C 1
ATOM 2621 O O . THR A 1 314 ? -10.033 -4.649 -17.193 1.00 95.81 314 THR A O 1
ATOM 2624 N N . LYS A 1 315 ? -10.709 -2.812 -18.285 1.00 96.19 315 LYS A N 1
ATOM 2625 C CA . LYS A 1 315 ? -10.062 -3.159 -19.562 1.00 96.19 315 LYS A CA 1
ATOM 2626 C C . LYS A 1 315 ? -8.579 -3.496 -19.384 1.00 96.19 315 LYS A C 1
ATOM 2628 O O . LYS A 1 315 ? -8.154 -4.590 -19.740 1.00 96.19 315 LYS A O 1
ATOM 2633 N N . ARG A 1 316 ? -7.813 -2.586 -18.770 1.00 95.00 316 ARG A N 1
ATOM 2634 C CA . ARG A 1 316 ? -6.372 -2.778 -18.550 1.00 95.00 316 ARG A CA 1
ATOM 2635 C C . ARG A 1 316 ? -6.085 -3.927 -17.585 1.00 95.00 316 ARG A C 1
ATOM 2637 O O . ARG A 1 316 ? -5.178 -4.716 -17.819 1.00 95.00 316 ARG A O 1
ATOM 2644 N N . LEU A 1 317 ? -6.885 -4.045 -16.526 1.00 96.88 317 LEU A N 1
ATOM 2645 C CA . LEU A 1 317 ? -6.776 -5.148 -15.577 1.00 96.88 317 LEU A CA 1
ATOM 2646 C C . LEU A 1 317 ? -6.967 -6.505 -16.272 1.00 96.88 317 LEU A C 1
ATOM 2648 O O . LEU A 1 317 ? -6.178 -7.416 -16.047 1.00 96.88 317 LEU A O 1
ATOM 2652 N N . ASN A 1 318 ? -7.971 -6.626 -17.143 1.00 96.62 318 ASN A N 1
ATOM 2653 C CA . ASN A 1 318 ? -8.252 -7.854 -17.884 1.00 96.62 318 ASN A CA 1
ATOM 2654 C C . ASN A 1 318 ? -7.136 -8.202 -18.875 1.00 96.62 318 ASN A C 1
ATOM 2656 O O . ASN A 1 318 ? -6.810 -9.378 -19.011 1.00 96.62 318 ASN A O 1
ATOM 2660 N N . GLU A 1 319 ? -6.517 -7.211 -19.525 1.00 96.75 319 GLU A N 1
ATOM 2661 C CA . GLU A 1 319 ? -5.327 -7.431 -20.365 1.00 96.75 319 GLU A CA 1
ATOM 2662 C C . GLU A 1 319 ? -4.189 -8.066 -19.551 1.00 96.75 319 GLU A C 1
ATOM 2664 O O . GLU A 1 319 ? -3.600 -9.063 -19.969 1.00 96.75 319 GLU A O 1
ATOM 2669 N N . VAL A 1 320 ? -3.910 -7.537 -18.356 1.00 97.12 320 VAL A N 1
ATOM 2670 C CA . VAL A 1 320 ? -2.830 -8.054 -17.502 1.00 97.12 320 VAL A CA 1
ATOM 2671 C C . VAL A 1 320 ? -3.187 -9.406 -16.872 1.00 97.12 320 VAL A C 1
ATOM 2673 O O . VAL A 1 320 ? -2.322 -10.273 -16.762 1.00 97.12 320 VAL A O 1
ATOM 2676 N N . ILE A 1 321 ? -4.450 -9.634 -16.498 1.00 96.50 321 ILE A N 1
ATOM 2677 C CA . ILE A 1 321 ? -4.921 -10.952 -16.043 1.00 96.50 321 ILE A CA 1
ATOM 2678 C C . ILE A 1 321 ? -4.801 -11.984 -17.167 1.00 96.50 321 ILE A C 1
ATOM 2680 O O . ILE A 1 321 ? -4.319 -13.081 -16.908 1.00 96.50 321 ILE A O 1
ATOM 2684 N N . SER A 1 322 ? -5.173 -11.633 -18.400 1.00 95.88 322 SER A N 1
ATOM 2685 C CA . SER A 1 322 ? -5.038 -12.530 -19.557 1.00 95.88 322 SER A CA 1
ATOM 2686 C C . SER A 1 322 ? -3.575 -12.905 -19.773 1.00 95.88 322 SER A C 1
ATOM 2688 O O . SER A 1 322 ? -3.257 -14.083 -19.851 1.00 95.88 322 SER A O 1
ATOM 2690 N N . HIS A 1 323 ? -2.666 -11.926 -19.703 1.00 94.69 323 HIS A N 1
ATOM 2691 C CA . HIS A 1 323 ? -1.229 -12.191 -19.747 1.00 94.69 323 HIS A CA 1
ATOM 2692 C C . HIS A 1 323 ? -0.764 -13.161 -18.645 1.00 94.69 323 HIS A C 1
ATOM 2694 O O . HIS A 1 323 ? 0.030 -14.062 -18.899 1.00 94.69 323 HIS A O 1
ATOM 2700 N N . LEU A 1 324 ? -1.264 -13.011 -17.415 1.00 94.88 324 LEU A N 1
ATOM 2701 C CA . LEU A 1 324 ? -0.953 -13.928 -16.312 1.00 94.88 324 LEU A CA 1
ATOM 2702 C C . LEU A 1 324 ? -1.545 -15.333 -16.505 1.00 94.88 324 LEU A C 1
ATOM 2704 O O . LEU A 1 324 ? -0.958 -16.307 -16.031 1.00 94.88 324 LEU A O 1
ATOM 2708 N N . MET A 1 325 ? -2.693 -15.441 -17.174 1.00 94.19 325 MET A N 1
ATOM 2709 C CA . MET A 1 325 ? -3.306 -16.718 -17.544 1.00 94.19 325 MET A CA 1
ATOM 2710 C C . MET A 1 325 ? -2.529 -17.412 -18.665 1.00 94.19 325 MET A C 1
ATOM 2712 O O . MET A 1 325 ? -2.307 -18.618 -18.578 1.00 94.19 325 MET A O 1
ATOM 2716 N N . ASP A 1 326 ? -2.044 -16.663 -19.658 1.00 93.88 326 ASP A N 1
ATOM 2717 C CA . ASP A 1 326 ? -1.188 -17.182 -20.733 1.00 93.88 326 ASP A CA 1
ATOM 2718 C C . ASP A 1 326 ? 0.120 -17.761 -20.174 1.00 93.88 326 ASP A C 1
ATOM 2720 O O . ASP A 1 326 ? 0.599 -18.800 -20.625 1.00 93.88 326 ASP A O 1
ATOM 2724 N N . LEU A 1 327 ? 0.666 -17.124 -19.131 1.00 91.44 327 LEU A N 1
ATOM 2725 C CA . LEU A 1 327 ? 1.823 -17.614 -18.375 1.00 91.44 327 LEU A CA 1
ATOM 2726 C C . LEU A 1 327 ? 1.497 -18.771 -17.414 1.00 91.44 327 LEU A C 1
ATOM 2728 O O . LEU A 1 327 ? 2.397 -19.257 -16.732 1.00 91.44 327 LEU A O 1
ATOM 2732 N N . GLN A 1 328 ? 0.233 -19.195 -17.322 1.00 92.38 328 GLN A N 1
ATOM 2733 C CA . GLN A 1 328 ? -0.248 -20.219 -16.384 1.00 92.38 328 GLN A CA 1
ATOM 2734 C C . GLN A 1 328 ? 0.030 -19.890 -14.903 1.00 92.38 328 GLN A C 1
ATOM 2736 O O . GLN A 1 328 ? 0.085 -20.777 -14.052 1.00 92.38 328 GLN A O 1
ATOM 2741 N N . GLU A 1 329 ? 0.186 -18.608 -14.561 1.00 90.94 329 GLU A N 1
ATOM 2742 C CA . GLU A 1 329 ? 0.343 -18.159 -13.172 1.00 90.94 329 GLU A CA 1
ATOM 2743 C C . GLU A 1 329 ? -1.015 -17.934 -12.487 1.00 90.94 329 GLU A C 1
ATOM 2745 O O . GLU A 1 329 ? -1.140 -18.059 -11.263 1.00 90.94 329 GLU A O 1
ATOM 2750 N N . VAL A 1 330 ? -2.039 -17.582 -13.269 1.00 94.31 330 VAL A N 1
ATOM 2751 C CA . VAL A 1 330 ? -3.399 -17.299 -12.798 1.00 94.31 330 VAL A CA 1
ATOM 2752 C C . VAL A 1 330 ? -4.395 -18.178 -13.537 1.00 94.31 330 VAL A C 1
ATOM 2754 O O . VAL A 1 330 ? -4.297 -18.361 -14.744 1.00 94.31 330 VAL A O 1
ATOM 2757 N N . PHE A 1 331 ? -5.389 -18.690 -12.816 1.00 94.44 331 PHE A N 1
ATOM 2758 C CA . PHE A 1 331 ? -6.461 -19.497 -13.388 1.00 94.44 331 PHE A CA 1
ATOM 2759 C C . PHE A 1 331 ? -7.817 -18.916 -13.032 1.00 94.44 331 PHE A C 1
ATOM 2761 O O . PHE A 1 331 ? -8.055 -18.479 -11.902 1.00 94.44 331 PHE A O 1
ATOM 2768 N N . TYR A 1 332 ? -8.724 -18.959 -13.999 1.00 94.62 332 TYR A N 1
ATOM 2769 C CA . TYR A 1 332 ? -10.111 -18.598 -13.790 1.00 94.62 332 TYR A CA 1
ATOM 2770 C C . TYR A 1 332 ? -10.929 -19.841 -13.417 1.00 94.62 332 TYR A C 1
ATOM 2772 O O . TYR A 1 332 ? -11.185 -20.719 -14.239 1.00 94.62 332 TYR A O 1
ATOM 2780 N N . VAL A 1 333 ? -11.338 -19.909 -12.151 1.00 93.06 333 VAL A N 1
ATOM 2781 C CA . VAL A 1 333 ? -12.221 -20.934 -11.587 1.00 93.06 333 VAL A CA 1
ATOM 2782 C C . VAL A 1 333 ? -13.516 -20.238 -11.198 1.00 93.06 333 VAL A C 1
ATOM 2784 O O . VAL A 1 333 ? -13.641 -19.711 -10.091 1.00 93.06 333 VAL A O 1
ATOM 2787 N N . LYS A 1 334 ? -14.455 -20.176 -12.147 1.00 91.38 334 LYS A N 1
ATOM 2788 C CA . LYS A 1 334 ? -15.672 -19.359 -12.060 1.00 91.38 334 LYS A CA 1
ATOM 2789 C C . LYS A 1 334 ? -16.345 -19.431 -10.674 1.00 91.38 334 LYS A C 1
ATOM 2791 O O . LYS A 1 334 ? -16.648 -20.536 -10.222 1.00 91.38 334 LYS A O 1
ATOM 2796 N N . PRO A 1 335 ? -16.632 -18.285 -10.018 1.00 93.69 335 PRO A N 1
ATOM 2797 C CA . PRO A 1 335 ? -16.455 -16.890 -10.471 1.00 93.69 335 PRO A CA 1
ATOM 2798 C C . PRO A 1 335 ? -15.163 -16.194 -9.976 1.00 93.69 335 PRO A C 1
ATOM 2800 O O . PRO A 1 335 ? -15.164 -14.979 -9.754 1.00 93.69 335 PRO A O 1
ATOM 2803 N N . TYR A 1 336 ? -14.074 -16.934 -9.753 1.00 94.94 336 TYR A N 1
ATOM 2804 C CA . TYR A 1 336 ? -12.854 -16.432 -9.110 1.00 94.94 336 TYR A CA 1
ATOM 2805 C C . TYR A 1 336 ? -11.608 -16.549 -9.989 1.00 94.94 336 TYR A C 1
ATOM 2807 O O . TYR A 1 336 ? -11.379 -17.573 -10.628 1.00 94.94 336 TYR A O 1
ATOM 2815 N N . TYR A 1 337 ? -10.750 -15.534 -9.930 1.00 95.25 337 TYR A N 1
ATOM 2816 C CA . TYR A 1 337 ? -9.360 -15.610 -10.375 1.00 95.25 337 TYR A CA 1
ATOM 2817 C C . TYR A 1 337 ? -8.481 -16.044 -9.206 1.00 95.25 337 TYR A C 1
ATOM 2819 O O . TYR A 1 337 ? -8.576 -15.472 -8.116 1.00 95.25 337 TYR A O 1
ATOM 2827 N N . LYS A 1 338 ? -7.635 -17.049 -9.436 1.00 94.44 338 LYS A N 1
ATOM 2828 C CA . LYS A 1 338 ? -6.788 -17.669 -8.411 1.00 94.44 338 LYS A CA 1
ATOM 2829 C C . LYS A 1 338 ? -5.331 -17.682 -8.845 1.00 94.44 338 LYS A C 1
ATOM 2831 O O . LYS A 1 338 ? -5.046 -17.979 -10.003 1.00 94.44 338 LYS A O 1
ATOM 2836 N N . TYR A 1 339 ? -4.415 -17.415 -7.915 1.00 91.94 339 TYR A N 1
ATOM 2837 C CA . TYR A 1 339 ? -2.981 -17.597 -8.147 1.00 91.94 339 TYR A CA 1
ATOM 2838 C C . TYR A 1 339 ? -2.572 -19.056 -7.944 1.00 91.94 339 TYR A C 1
ATOM 2840 O O . TYR A 1 339 ? -2.893 -19.654 -6.912 1.00 91.94 339 TYR A O 1
ATOM 2848 N N . TYR A 1 340 ? -1.817 -19.625 -8.880 1.00 82.56 340 TYR A N 1
ATOM 2849 C CA . TYR A 1 340 ? -1.289 -20.981 -8.747 1.00 82.56 340 TYR A CA 1
ATOM 2850 C C . TYR A 1 340 ? 0.102 -20.965 -8.107 1.00 82.56 340 TYR A C 1
ATOM 2852 O O . TYR A 1 340 ? 1.019 -20.312 -8.596 1.00 82.56 340 TYR A O 1
ATOM 2860 N N . LYS A 1 341 ? 0.269 -21.671 -6.979 1.00 60.69 341 LYS A N 1
ATOM 2861 C CA . LYS A 1 341 ? 1.507 -21.634 -6.174 1.00 60.69 341 LYS A CA 1
ATOM 2862 C C . LYS A 1 341 ? 2.566 -22.696 -6.521 1.00 60.69 341 LYS A C 1
ATOM 2864 O O . LYS A 1 341 ? 3.593 -22.694 -5.856 1.00 60.69 341 LYS A O 1
ATOM 2869 N N . ASN A 1 342 ? 2.393 -23.557 -7.531 1.00 49.50 342 ASN A N 1
ATOM 2870 C CA . ASN A 1 342 ? 3.362 -24.629 -7.824 1.00 49.50 342 ASN A CA 1
ATOM 2871 C C . ASN A 1 342 ? 3.656 -24.794 -9.322 1.00 49.50 342 ASN A C 1
ATOM 2873 O O . ASN A 1 342 ? 2.835 -25.340 -10.038 1.00 49.50 342 ASN A O 1
ATOM 2877 N N . LEU A 1 343 ? 4.862 -24.438 -9.768 1.00 45.28 343 LEU A N 1
ATOM 2878 C CA . LEU A 1 343 ? 5.455 -25.013 -10.990 1.00 45.28 343 LEU A CA 1
ATOM 2879 C C . LEU A 1 343 ? 6.485 -26.119 -10.680 1.00 45.28 343 LEU A C 1
ATOM 2881 O O . LEU A 1 343 ? 6.896 -26.816 -11.592 1.00 45.28 343 LEU A O 1
ATOM 2885 N N . ASN A 1 344 ? 6.851 -26.324 -9.405 1.00 34.31 344 ASN A N 1
ATOM 2886 C CA . ASN A 1 344 ? 7.852 -27.313 -8.973 1.00 34.31 344 ASN A CA 1
ATOM 2887 C C . ASN A 1 344 ? 7.353 -28.168 -7.790 1.00 34.31 344 ASN A C 1
ATOM 2889 O O . ASN A 1 344 ? 7.931 -28.135 -6.700 1.00 34.31 344 ASN A O 1
ATOM 2893 N N . LYS A 1 345 ? 6.264 -28.912 -7.989 1.00 34.91 345 LYS A N 1
ATOM 2894 C CA . LYS A 1 345 ? 6.001 -30.138 -7.227 1.00 34.91 345 LYS A CA 1
ATOM 2895 C C . LYS A 1 345 ? 5.886 -31.304 -8.182 1.00 34.91 345 LYS A C 1
ATOM 2897 O O . LYS A 1 345 ? 5.173 -31.120 -9.191 1.00 34.91 345 LYS A O 1
#

Radius of gyration: 29.23 Å; chains: 1; bounding box: 71×77×62 Å

Sequence (345 aa):
MVKKLRIYGKEVIVVSRSKNTSKEMELSADIFIPYEDIVKSEKIEDKDTIEDIVDEIIRIIEEHQYDDVNENIIKRIVAGMKIDYRDFGFSSYNDFIYHLIKEIRNEFYSKNGEYSEYEENYMRYIERLLATSVIPLKLEQLVKKAQEKNPWITKNSKYSLKELIIKMVEEKRLWKNSKGYILVPIPRRWEIKHEKILPYPEVRDKFLEYVYSLFKEKKVNSIIEAIHSAKKDLNLTNKVVGSFGIALKFSGKFLGKDGSDYVSMKTPVYLNANFNEFKIAVEAFYIKSILKDEDIHEKNLPIVSKYIYNTESTKRLNEVISHLMDLQEVFYVKPYYKYYKNLNK

Foldseek 3Di:
DLQVCVVVVDAFEAEEAPVPDDPVRCVSHPHYDHVVVVVVPDPDPDPQALVNLLVVLVVVCVVVVPPDDDLVSLVVVVVVVVDDLVVHVDPDPVVSSVVSVVVNVCVQCPPDDVWGPLLVVLLVVLQLCQLPDPDFDALVRSLVVSCVVPNDDPVRTPDDPSVSVVVCCVVVCWDQDPVRTIHGDPPSSVCSVCVQQFQPQVCNVVLLVQLVVCQVVVVDFFQLVSLVVCCVVVVDDPSVSRNLSVLQQQLQQWAAPVRDSRDDRPGGTHGNDDSVSSSLSSLLSSVLSVQVPDWDFPVCLLSVCCRNNVGSDNPSVVVSLVVCVVVVQWDCDPRTIHGDDDPDD

Secondary structure (DSSP, 8-state):
-HHHHHHTT---EEEE-GGGS-HHHHHHSSEEEEHHHHHTTS-------HHHHHHHHHHHHHHHT-SS--HHHHHHHHHHHT--GGGGT-SSHHHHHHHHHHHHHHHHHHSS-SS-HHHHHHHHHHHHHHHH-SS-EEHHHHHHHHHHHS---GGG-SS-HHHHHHHHHHTTSSEE-TTSEEEPPTTHHHHHHTTTS---HHHHHHHHHHHHHHHHTT--SSHHHHHHHHHHHTT--HHHHHHHHHHHHTTS-EEETTS-S---TTS-EEE-S-HHHHHHHHHHHHHHHHHTTS-EEGGGHHHHHHHHHSSS--HHHHHHHHHHHHTTSEEEETTEEEE---S--